Protein AF-A0A058ZQX3-F1 (afdb_monomer_lite)

Radius of gyration: 55.54 Å; chains: 1; bounding box: 108×71×151 Å

Structure (mmCIF, N/CA/C/O backbone):
data_AF-A0A058ZQX3-F1
#
_entry.id   AF-A0A058ZQX3-F1
#
loop_
_atom_site.group_PDB
_atom_site.id
_atom_site.type_symbol
_atom_site.label_atom_id
_atom_site.label_alt_id
_atom_site.label_comp_id
_atom_site.label_asym_id
_atom_site.label_entity_id
_atom_site.label_seq_id
_atom_site.pdbx_PDB_ins_code
_atom_site.Cartn_x
_atom_site.Cartn_y
_atom_site.Cartn_z
_atom_site.occupancy
_atom_site.B_iso_or_equiv
_atom_site.auth_seq_id
_atom_site.auth_comp_id
_atom_site.auth_asym_id
_atom_site.auth_atom_id
_atom_site.pdbx_PDB_model_num
ATOM 1 N N . MET A 1 1 ? -0.163 1.879 -41.431 1.00 47.47 1 MET A N 1
ATOM 2 C CA . MET A 1 1 ? 0.836 1.363 -42.399 1.00 47.47 1 MET A CA 1
ATOM 3 C C . MET A 1 1 ? 2.296 1.509 -41.935 1.00 47.47 1 MET A C 1
ATOM 5 O O . MET A 1 1 ? 3.105 0.674 -42.295 1.00 47.47 1 MET A O 1
ATOM 9 N N . PHE A 1 2 ? 2.649 2.481 -41.079 1.00 49.00 2 PHE A N 1
ATOM 10 C CA . PHE A 1 2 ? 4.040 2.715 -40.633 1.00 49.00 2 PHE A CA 1
ATOM 11 C C . PHE A 1 2 ? 4.608 1.748 -39.566 1.00 49.00 2 PHE A C 1
ATOM 13 O O . PHE A 1 2 ? 5.807 1.752 -39.309 1.00 49.00 2 PHE A O 1
ATOM 20 N N . ARG A 1 3 ? 3.781 0.894 -38.944 1.00 48.16 3 ARG A N 1
ATOM 21 C CA . ARG A 1 3 ? 4.191 0.041 -37.807 1.00 48.16 3 ARG A CA 1
ATOM 22 C C . ARG A 1 3 ? 4.839 -1.294 -38.219 1.00 48.16 3 ARG A C 1
ATOM 24 O O . ARG A 1 3 ? 5.521 -1.895 -37.397 1.00 48.16 3 ARG A O 1
ATOM 31 N N . SER A 1 4 ? 4.687 -1.744 -39.472 1.00 50.16 4 SER A N 1
ATOM 32 C CA . SER A 1 4 ? 5.334 -2.981 -39.956 1.00 50.16 4 SER A CA 1
ATOM 33 C C . SER A 1 4 ? 6.780 -2.772 -40.424 1.00 50.16 4 SER A C 1
ATOM 35 O O . SER A 1 4 ? 7.577 -3.700 -40.328 1.00 50.16 4 SER A O 1
ATOM 37 N N . LEU A 1 5 ? 7.147 -1.554 -40.845 1.00 50.84 5 LEU A N 1
ATOM 38 C CA . LEU A 1 5 ? 8.484 -1.239 -41.370 1.00 50.84 5 LEU A CA 1
ATOM 39 C C . LEU A 1 5 ? 9.583 -1.266 -40.292 1.00 50.84 5 LEU A C 1
ATOM 41 O O . LEU A 1 5 ? 10.727 -1.624 -40.577 1.00 50.84 5 LEU A O 1
ATOM 45 N N . PHE A 1 6 ? 9.242 -0.956 -39.038 1.00 51.84 6 PHE A N 1
ATOM 46 C CA . PHE A 1 6 ? 10.201 -0.980 -37.927 1.00 51.84 6 PHE A CA 1
ATOM 47 C C . PHE A 1 6 ? 10.531 -2.396 -37.435 1.00 51.84 6 PHE A C 1
ATOM 49 O O . PHE A 1 6 ? 11.645 -2.633 -36.973 1.00 51.84 6 PHE A O 1
ATOM 56 N N . ASN A 1 7 ? 9.617 -3.361 -37.579 1.00 53.19 7 ASN A N 1
ATOM 57 C CA . ASN A 1 7 ? 9.882 -4.740 -37.156 1.00 53.19 7 ASN A CA 1
ATOM 58 C C . ASN A 1 7 ? 10.728 -5.510 -38.189 1.00 53.19 7 ASN A C 1
ATOM 60 O O . ASN A 1 7 ? 11.515 -6.386 -37.833 1.00 53.19 7 ASN A O 1
ATOM 64 N N . THR A 1 8 ? 10.634 -5.135 -39.469 1.00 55.72 8 THR A N 1
ATOM 65 C CA . THR A 1 8 ? 11.487 -5.673 -40.540 1.00 55.72 8 THR A CA 1
ATOM 66 C C . THR A 1 8 ? 12.945 -5.218 -40.430 1.00 55.72 8 THR A C 1
ATOM 68 O O . THR A 1 8 ? 13.843 -5.995 -40.743 1.00 55.72 8 THR A O 1
ATOM 71 N N . GLN A 1 9 ? 13.213 -4.013 -39.913 1.00 58.47 9 GLN A N 1
ATOM 72 C CA . GLN A 1 9 ? 14.578 -3.479 -39.762 1.00 58.47 9 GLN A CA 1
ATOM 73 C C . GLN A 1 9 ? 15.437 -4.314 -38.789 1.00 58.47 9 GLN A C 1
ATOM 75 O O . GLN A 1 9 ? 16.596 -4.614 -39.078 1.00 58.47 9 GLN A O 1
ATOM 80 N N . GLY A 1 10 ? 14.862 -4.768 -37.668 1.00 63.78 10 GLY A N 1
ATOM 81 C CA . GLY A 1 10 ? 15.574 -5.606 -36.692 1.00 63.78 10 GLY A CA 1
ATOM 82 C C . GLY A 1 10 ? 15.844 -7.035 -37.181 1.00 63.78 10 GLY A C 1
ATOM 83 O O . GLY A 1 10 ? 16.888 -7.614 -36.873 1.00 63.78 10 GLY A O 1
ATOM 84 N N . GLY A 1 11 ? 14.927 -7.599 -37.976 1.00 72.19 11 GLY A N 1
ATOM 85 C CA . GLY A 1 11 ? 15.082 -8.931 -38.569 1.00 72.19 11 GLY A CA 1
ATOM 86 C C . GLY A 1 11 ? 16.202 -8.984 -39.610 1.00 72.19 11 GLY A C 1
ATOM 87 O O . GLY A 1 11 ? 17.052 -9.872 -39.545 1.00 72.19 11 GLY A O 1
ATOM 88 N N . VAL A 1 12 ? 16.252 -7.991 -40.504 1.00 77.88 12 VAL A N 1
ATOM 89 C CA . VAL A 1 12 ? 17.249 -7.907 -41.588 1.00 77.88 12 VAL A CA 1
ATOM 90 C C . VAL A 1 12 ? 18.673 -7.745 -41.042 1.00 77.88 12 VAL A C 1
ATOM 92 O O . VAL A 1 12 ? 19.598 -8.414 -41.504 1.00 77.88 12 VAL A O 1
ATOM 95 N N . ALA A 1 13 ? 18.862 -6.922 -40.007 1.00 77.38 13 ALA A N 1
ATOM 96 C CA . ALA A 1 13 ? 20.169 -6.758 -39.369 1.00 77.38 13 ALA A CA 1
ATOM 97 C C . ALA A 1 13 ? 20.659 -8.055 -38.694 1.00 77.38 13 ALA A C 1
ATOM 99 O O . ALA A 1 13 ? 21.849 -8.380 -38.737 1.00 77.38 13 ALA A O 1
ATOM 100 N N . ARG A 1 14 ? 19.746 -8.838 -38.101 1.00 77.06 14 ARG A N 1
ATOM 101 C CA . ARG A 1 14 ? 20.076 -10.119 -37.460 1.00 77.06 14 ARG A CA 1
ATOM 102 C C . ARG A 1 14 ? 20.469 -11.185 -38.478 1.00 77.06 14 ARG A C 1
ATOM 104 O O . ARG A 1 14 ? 21.452 -11.889 -38.250 1.00 77.06 14 ARG A O 1
ATOM 111 N N . THR A 1 15 ? 19.735 -11.305 -39.583 1.00 82.88 15 THR A N 1
ATOM 112 C CA . THR A 1 15 ? 20.083 -12.253 -40.650 1.00 82.88 15 THR A CA 1
ATOM 113 C C . THR A 1 15 ? 21.428 -11.893 -41.267 1.00 82.88 15 THR A C 1
ATOM 115 O O . THR A 1 15 ? 22.282 -12.766 -41.391 1.00 82.88 15 THR A O 1
ATOM 118 N N . LEU A 1 16 ? 21.670 -10.606 -41.543 1.00 86.12 16 LEU A N 1
ATOM 119 C CA . LEU A 1 16 ? 22.947 -10.128 -42.077 1.00 86.12 16 LEU A CA 1
ATOM 120 C C . LEU A 1 16 ? 24.123 -10.463 -41.148 1.00 86.12 16 LEU A C 1
ATOM 122 O O . LEU A 1 16 ? 25.149 -10.964 -41.605 1.00 86.12 16 LEU A O 1
ATOM 126 N N . ARG A 1 17 ? 23.965 -10.252 -39.834 1.00 83.38 17 ARG A N 1
ATOM 127 C CA . ARG A 1 17 ? 24.999 -10.585 -38.842 1.00 83.38 17 ARG A CA 1
ATOM 128 C C . ARG A 1 17 ? 25.295 -12.086 -38.788 1.00 83.38 17 ARG A C 1
ATOM 130 O O . ARG A 1 17 ? 26.458 -12.460 -38.676 1.00 83.38 17 ARG A O 1
ATOM 137 N N . LEU A 1 18 ? 24.275 -12.943 -38.879 1.00 83.94 18 LEU A N 1
ATOM 138 C CA . LEU A 1 18 ? 24.467 -14.398 -38.919 1.00 83.94 18 LEU A CA 1
ATOM 139 C C . LEU A 1 18 ? 25.209 -14.835 -40.185 1.00 83.94 18 LEU A C 1
ATOM 141 O O . LEU A 1 18 ? 26.139 -15.632 -40.084 1.00 83.94 18 LEU A O 1
ATOM 145 N N . PHE A 1 19 ? 24.864 -14.270 -41.346 1.00 88.88 19 PHE A N 1
ATOM 146 C CA . PHE A 1 19 ? 25.593 -14.527 -42.590 1.00 88.88 19 PHE A CA 1
ATOM 147 C C . PHE A 1 19 ? 27.051 -14.064 -42.508 1.00 88.88 19 PHE A C 1
ATOM 149 O O . PHE A 1 19 ? 27.940 -14.807 -42.913 1.00 88.88 19 PHE A O 1
ATOM 156 N N . ALA A 1 20 ? 27.319 -12.891 -41.926 1.00 87.44 20 ALA A N 1
ATOM 157 C CA . ALA A 1 20 ? 28.681 -12.390 -41.744 1.00 87.44 20 ALA A CA 1
ATOM 158 C C . ALA A 1 20 ? 29.518 -13.293 -40.819 1.00 87.44 20 ALA A C 1
ATOM 160 O O . ALA A 1 20 ? 30.651 -13.635 -41.151 1.00 87.44 20 ALA A O 1
ATOM 161 N N . ILE A 1 21 ? 28.955 -13.731 -39.687 1.00 87.38 21 ILE A N 1
ATOM 162 C CA . ILE A 1 21 ? 29.628 -14.650 -38.753 1.00 87.38 21 ILE A CA 1
ATOM 163 C C . ILE A 1 21 ? 29.888 -16.007 -39.420 1.00 87.38 21 ILE A C 1
ATOM 165 O O . ILE A 1 21 ? 30.990 -16.538 -39.303 1.00 87.38 21 ILE A O 1
ATOM 169 N N . ALA A 1 22 ? 28.904 -16.551 -40.143 1.00 89.06 22 ALA A N 1
ATOM 170 C CA . ALA A 1 22 ? 29.049 -17.813 -40.865 1.00 89.06 22 ALA A CA 1
ATOM 171 C C . ALA A 1 22 ? 30.127 -17.724 -41.957 1.00 89.06 22 ALA A C 1
ATOM 173 O O . ALA A 1 22 ? 30.943 -18.633 -42.090 1.00 89.06 22 ALA A O 1
ATOM 174 N N . TYR A 1 23 ? 30.173 -16.611 -42.692 1.00 91.25 23 TYR A N 1
ATOM 175 C CA . TYR A 1 23 ? 31.185 -16.362 -43.714 1.00 91.25 23 TYR A CA 1
ATOM 176 C C . TYR A 1 23 ? 32.599 -16.274 -43.120 1.00 91.25 23 TYR A C 1
ATOM 178 O O . TYR A 1 23 ? 33.515 -16.927 -43.614 1.00 91.25 23 TYR A O 1
ATOM 186 N N . ILE A 1 24 ? 32.776 -15.538 -42.017 1.00 89.19 24 ILE A N 1
ATOM 187 C CA . ILE A 1 24 ? 34.066 -15.440 -41.314 1.00 89.19 24 ILE A CA 1
ATOM 188 C C . ILE A 1 24 ? 34.502 -16.809 -40.780 1.00 89.19 24 ILE A C 1
ATOM 190 O O . ILE A 1 24 ? 35.650 -17.203 -40.975 1.00 89.19 24 ILE A O 1
ATOM 194 N N . ALA A 1 25 ? 33.593 -17.562 -40.154 1.00 89.19 25 ALA A N 1
ATOM 195 C CA . ALA A 1 25 ? 33.894 -18.899 -39.648 1.00 89.19 25 ALA A CA 1
ATOM 196 C C . ALA A 1 25 ? 34.321 -19.855 -40.774 1.00 89.19 25 ALA A C 1
ATOM 198 O O . ALA A 1 25 ? 35.268 -20.622 -40.600 1.00 89.19 25 ALA A O 1
ATOM 199 N N . LEU A 1 26 ? 33.672 -19.768 -41.940 1.00 92.69 26 LEU A N 1
ATOM 200 C CA . LEU A 1 26 ? 34.028 -20.546 -43.125 1.00 92.69 26 LEU A CA 1
ATOM 201 C C . LEU A 1 26 ? 35.418 -20.175 -43.663 1.00 92.69 26 LEU A C 1
ATOM 203 O O . LEU A 1 26 ? 36.198 -21.074 -43.970 1.00 92.69 26 LEU A O 1
ATOM 207 N N . LEU A 1 27 ? 35.768 -18.885 -43.718 1.00 92.25 27 LEU A N 1
ATOM 208 C CA . LEU A 1 27 ? 37.112 -18.446 -44.116 1.00 92.25 27 LEU A CA 1
ATOM 209 C C . LEU A 1 27 ? 38.194 -18.929 -43.144 1.00 92.25 27 LEU A C 1
ATOM 211 O O . LEU A 1 27 ? 39.238 -19.414 -43.578 1.00 92.25 27 LEU A O 1
ATOM 215 N N . CYS A 1 28 ? 37.946 -18.847 -41.835 1.00 90.81 28 CYS A N 1
ATOM 216 C CA . CYS A 1 28 ? 38.879 -19.360 -40.832 1.00 90.81 28 CYS A CA 1
ATOM 217 C C . CYS A 1 28 ? 39.045 -20.879 -40.940 1.00 90.81 28 CYS A C 1
ATOM 219 O O . CYS A 1 28 ? 40.171 -21.372 -40.902 1.00 90.81 28 CYS A O 1
ATOM 221 N N . ALA A 1 29 ? 37.949 -21.620 -41.126 1.00 89.88 29 ALA A N 1
ATOM 222 C CA . ALA A 1 29 ? 37.999 -23.063 -41.335 1.00 89.88 29 ALA A CA 1
ATOM 223 C C . ALA A 1 29 ? 38.783 -23.424 -42.605 1.00 89.88 29 ALA A C 1
ATOM 225 O O . ALA A 1 29 ? 39.610 -24.331 -42.566 1.00 89.88 29 ALA A O 1
ATOM 226 N N . ALA A 1 30 ? 38.594 -22.683 -43.702 1.00 90.38 30 ALA A N 1
ATOM 227 C CA . ALA A 1 30 ? 39.349 -22.874 -44.938 1.00 90.38 30 ALA A CA 1
ATOM 228 C C . ALA A 1 30 ? 40.853 -22.588 -44.761 1.00 90.38 30 ALA A C 1
ATOM 230 O O . ALA A 1 30 ? 41.675 -23.334 -45.288 1.00 90.38 30 ALA A O 1
ATOM 231 N N . ALA A 1 31 ? 41.223 -21.560 -43.988 1.00 88.38 31 ALA A N 1
ATOM 232 C CA . ALA A 1 31 ? 42.621 -21.236 -43.685 1.00 88.38 31 ALA A CA 1
ATOM 233 C C . ALA A 1 31 ? 43.303 -22.295 -42.798 1.00 88.38 31 ALA A C 1
ATOM 235 O O . ALA A 1 31 ? 44.469 -22.629 -43.000 1.00 88.38 31 ALA A O 1
ATOM 236 N N . VAL A 1 32 ? 42.582 -22.865 -41.829 1.00 89.06 32 VAL A N 1
ATOM 237 C CA . VAL A 1 32 ? 43.099 -23.980 -41.019 1.00 89.06 32 VAL A CA 1
ATOM 238 C C . VAL A 1 32 ? 43.206 -25.249 -41.862 1.00 89.06 32 VAL A C 1
ATOM 240 O O . VAL A 1 32 ? 44.208 -25.959 -41.791 1.00 89.06 32 VAL A O 1
ATOM 243 N N . LEU A 1 33 ? 42.205 -25.518 -42.702 1.00 89.69 33 LEU A N 1
ATOM 244 C CA . LEU A 1 33 ? 42.196 -26.670 -43.594 1.00 89.69 33 LEU A CA 1
ATOM 245 C C . LEU A 1 33 ? 43.358 -26.607 -44.593 1.00 89.69 33 LEU A C 1
ATOM 247 O O . LEU A 1 33 ? 44.048 -27.606 -44.772 1.00 89.69 33 LEU A O 1
ATOM 251 N N . SER A 1 34 ? 43.637 -25.441 -45.184 1.00 86.31 34 SER A N 1
ATOM 252 C CA . SER A 1 34 ? 44.775 -25.282 -46.096 1.00 86.31 34 SER A CA 1
ATOM 253 C C . SER A 1 34 ? 46.114 -25.545 -45.400 1.00 86.31 34 SER A C 1
ATOM 255 O O . SER A 1 34 ? 46.974 -26.197 -45.986 1.00 86.31 34 SER A O 1
ATOM 257 N N . LEU A 1 35 ? 46.287 -25.135 -44.136 1.00 88.62 35 LEU A N 1
ATOM 258 C CA . LEU A 1 35 ? 47.475 -25.481 -43.345 1.00 88.62 35 LEU A CA 1
ATOM 259 C C . LEU A 1 35 ? 47.601 -26.999 -43.129 1.00 88.62 35 LEU A C 1
ATOM 261 O O . LEU A 1 35 ? 48.684 -27.553 -43.307 1.00 88.62 35 LEU A O 1
ATOM 265 N N . VAL A 1 36 ? 46.509 -27.682 -42.774 1.00 87.38 36 VAL A N 1
ATOM 266 C CA . VAL A 1 36 ? 46.509 -29.137 -42.525 1.00 87.38 36 VAL A CA 1
ATOM 267 C C . VAL A 1 36 ? 46.783 -29.931 -43.808 1.00 87.38 36 VAL A C 1
ATOM 269 O O . VAL A 1 36 ? 47.550 -30.899 -43.792 1.00 87.38 36 VAL A O 1
ATOM 272 N N . LEU A 1 37 ? 46.205 -29.519 -44.938 1.00 87.88 37 LEU A N 1
ATOM 273 C CA . LEU A 1 37 ? 46.428 -30.169 -46.233 1.00 87.88 37 LEU A CA 1
ATOM 274 C C . LEU A 1 37 ? 47.858 -29.954 -46.753 1.00 87.88 37 LEU A C 1
ATOM 276 O O . LEU A 1 37 ? 48.429 -30.871 -47.346 1.00 87.88 37 LEU A O 1
ATOM 280 N N . SER A 1 38 ? 48.461 -28.789 -46.497 1.00 86.19 38 SER A N 1
ATOM 281 C CA . SER A 1 38 ? 49.876 -28.563 -46.816 1.00 86.19 38 SER A CA 1
ATOM 282 C C . SER A 1 38 ? 50.820 -29.326 -45.886 1.00 86.19 38 SER A C 1
ATOM 284 O O . SER A 1 38 ? 51.814 -29.884 -46.348 1.00 86.19 38 SER A O 1
ATOM 286 N N . ALA A 1 39 ? 50.485 -29.442 -44.597 1.00 84.38 39 ALA A N 1
ATOM 287 C CA . ALA A 1 39 ? 51.269 -30.217 -43.635 1.00 84.38 39 ALA A CA 1
ATOM 288 C C . ALA A 1 39 ? 51.274 -31.727 -43.941 1.00 84.38 39 ALA A C 1
ATOM 290 O O . ALA A 1 39 ? 52.279 -32.397 -43.723 1.00 84.38 39 ALA A O 1
ATOM 291 N N . THR A 1 40 ? 50.170 -32.258 -44.475 1.00 85.81 40 THR A N 1
ATOM 292 C CA . THR A 1 40 ? 50.050 -33.668 -44.900 1.00 85.81 40 THR A CA 1
ATOM 293 C C . THR A 1 40 ? 50.641 -33.941 -46.286 1.00 85.81 40 THR A C 1
ATOM 295 O O . THR A 1 40 ? 50.640 -35.084 -46.735 1.00 85.81 40 THR A O 1
ATOM 298 N N . GLY A 1 41 ? 51.165 -32.914 -46.965 1.00 80.94 41 GLY A N 1
ATOM 299 C CA . GLY A 1 41 ? 51.792 -33.041 -48.281 1.00 80.94 41 GLY A CA 1
ATOM 300 C C . GLY A 1 41 ? 50.809 -33.269 -49.431 1.00 80.94 41 GLY A C 1
ATOM 301 O O . GLY A 1 41 ? 51.242 -33.533 -50.549 1.00 80.94 41 GLY A O 1
ATOM 302 N N . ILE A 1 42 ? 49.501 -33.154 -49.180 1.00 85.81 42 ILE A N 1
ATOM 303 C CA . ILE A 1 42 ? 48.452 -33.319 -50.197 1.00 85.81 42 ILE A CA 1
ATOM 304 C C . ILE A 1 42 ? 48.341 -32.052 -51.066 1.00 85.81 42 ILE A C 1
ATOM 306 O O . ILE A 1 42 ? 48.068 -32.148 -52.261 1.00 85.81 42 ILE A O 1
ATOM 310 N N . TRP A 1 43 ? 48.580 -30.867 -50.487 1.00 83.69 43 TRP A N 1
ATOM 311 C CA . TRP A 1 43 ? 48.524 -29.568 -51.177 1.00 83.69 43 TRP A CA 1
ATOM 312 C C . TRP A 1 43 ? 49.890 -28.858 -51.112 1.00 83.69 43 TRP A C 1
ATOM 314 O O . TRP A 1 43 ? 50.478 -28.807 -50.031 1.00 83.69 43 TRP A O 1
ATOM 324 N N . PRO A 1 44 ? 50.426 -28.271 -52.203 1.00 83.25 44 PRO A N 1
ATOM 325 C CA . PRO A 1 44 ? 51.609 -27.413 -52.116 1.00 83.25 44 PRO A CA 1
ATOM 326 C C . PRO A 1 44 ? 51.449 -26.267 -51.106 1.00 83.25 44 PRO A C 1
ATOM 328 O O . PRO A 1 44 ? 50.362 -25.717 -50.926 1.00 83.25 44 PRO A O 1
ATOM 331 N N . TRP A 1 45 ? 52.558 -25.911 -50.457 1.00 83.50 45 TRP A N 1
ATOM 332 C CA . TRP A 1 45 ? 52.653 -24.756 -49.564 1.00 83.50 45 TRP A CA 1
ATOM 333 C C . TRP A 1 45 ? 52.481 -23.450 -50.338 1.00 83.50 45 TRP A C 1
ATOM 335 O O . TRP A 1 45 ? 52.857 -23.359 -51.509 1.00 83.50 45 TRP A O 1
ATOM 345 N N . LEU A 1 46 ? 51.964 -22.418 -49.670 1.00 81.81 46 LEU A N 1
ATOM 346 C CA . LEU A 1 46 ? 51.874 -21.088 -50.261 1.00 81.81 46 LEU A CA 1
ATOM 347 C C . LEU A 1 46 ? 53.288 -20.561 -50.557 1.00 81.81 46 LEU A C 1
ATOM 349 O O . LEU A 1 46 ? 54.105 -20.412 -49.647 1.00 81.81 46 LEU A O 1
ATOM 353 N N . THR A 1 47 ? 53.582 -20.269 -51.823 1.00 82.00 47 THR A N 1
ATOM 354 C CA . THR A 1 47 ? 54.851 -19.668 -52.249 1.00 82.00 47 THR A CA 1
ATOM 355 C C . THR A 1 47 ? 54.670 -18.164 -52.384 1.00 82.00 47 THR A C 1
ATOM 357 O O . THR A 1 47 ? 53.984 -17.689 -53.286 1.00 82.00 47 THR A O 1
ATOM 360 N N . LEU A 1 48 ? 55.269 -17.413 -51.467 1.00 82.44 48 LEU A N 1
ATOM 361 C CA . LEU A 1 48 ? 55.272 -15.957 -51.499 1.00 82.44 48 LEU A CA 1
ATOM 362 C C . LEU A 1 48 ? 56.690 -15.481 -51.210 1.00 82.44 48 LEU A C 1
ATOM 364 O O . LEU A 1 48 ? 57.268 -15.840 -50.182 1.00 82.44 48 LEU A O 1
ATOM 368 N N . GLU A 1 49 ? 57.243 -14.707 -52.134 1.00 84.38 49 GLU A N 1
ATOM 369 C CA . GLU A 1 49 ? 58.587 -14.149 -52.035 1.00 84.38 49 GLU A CA 1
ATOM 370 C C . GLU A 1 49 ? 58.475 -12.680 -51.643 1.00 84.38 49 GLU A C 1
ATOM 372 O O . GLU A 1 49 ? 57.823 -11.889 -52.326 1.00 84.38 49 GLU A O 1
ATOM 377 N N . ILE A 1 50 ? 59.085 -12.316 -50.516 1.00 81.44 50 ILE A N 1
ATOM 378 C CA . ILE A 1 50 ? 59.170 -10.921 -50.085 1.00 81.44 50 ILE A CA 1
ATOM 379 C C . ILE A 1 50 ? 60.586 -10.454 -50.390 1.00 81.44 50 ILE A C 1
ATOM 381 O O . ILE A 1 50 ? 61.557 -11.013 -49.874 1.00 81.44 50 ILE A O 1
ATOM 385 N N . ALA A 1 51 ? 60.696 -9.436 -51.241 1.00 83.12 51 ALA A N 1
ATOM 386 C CA . ALA A 1 51 ? 61.952 -8.759 -51.519 1.00 83.12 51 ALA A CA 1
ATOM 387 C C . ALA A 1 51 ? 62.086 -7.544 -50.593 1.00 83.12 51 ALA A C 1
ATOM 389 O O . ALA A 1 51 ? 61.227 -6.662 -50.579 1.00 83.12 51 ALA A O 1
ATOM 390 N N . GLY A 1 52 ? 63.167 -7.493 -49.819 1.00 78.81 52 GLY A N 1
ATOM 391 C CA . GLY A 1 52 ? 63.470 -6.377 -48.927 1.00 78.81 52 GLY A CA 1
ATOM 392 C C . GLY A 1 52 ? 64.961 -6.325 -48.623 1.00 78.81 52 GLY A C 1
ATOM 393 O O . GLY A 1 52 ? 65.597 -7.362 -48.462 1.00 78.81 52 GLY A O 1
ATOM 394 N N . TRP A 1 53 ? 65.537 -5.120 -48.574 1.00 73.31 53 TRP A N 1
ATOM 395 C CA . TRP A 1 53 ? 66.967 -4.912 -48.287 1.00 73.31 53 TRP A CA 1
ATOM 396 C C . TRP A 1 53 ? 67.927 -5.702 -49.198 1.00 73.31 53 TRP A C 1
ATOM 398 O O . TRP A 1 53 ? 68.988 -6.133 -48.759 1.00 73.31 53 TRP A O 1
ATOM 408 N N . GLY A 1 54 ? 67.558 -5.905 -50.467 1.00 78.44 54 GLY A N 1
ATOM 409 C CA . GLY A 1 54 ? 68.399 -6.598 -51.453 1.00 78.44 54 GLY A CA 1
ATOM 410 C C . GLY A 1 54 ? 68.416 -8.129 -51.353 1.00 78.44 54 GLY A C 1
ATOM 411 O O . GLY A 1 54 ? 69.113 -8.759 -52.142 1.00 78.44 54 GLY A O 1
ATOM 412 N N . TYR A 1 55 ? 67.635 -8.731 -50.449 1.00 79.25 55 TYR A N 1
ATOM 413 C CA . TYR A 1 55 ? 67.489 -10.184 -50.314 1.00 79.25 55 TYR A CA 1
ATOM 414 C C . TYR A 1 55 ? 66.033 -10.613 -50.544 1.00 79.25 55 TYR A C 1
ATOM 416 O O . TYR A 1 55 ? 65.092 -9.903 -50.179 1.00 79.25 55 TYR A O 1
ATOM 424 N N . THR A 1 56 ? 65.847 -11.788 -51.146 1.00 79.88 56 THR A N 1
ATOM 425 C CA . THR A 1 56 ? 64.540 -12.439 -51.309 1.00 79.88 56 THR A CA 1
ATOM 426 C C . THR A 1 56 ? 64.402 -13.553 -50.283 1.00 79.88 56 THR A C 1
ATOM 428 O O . THR A 1 56 ? 65.199 -14.493 -50.280 1.00 79.88 56 THR A O 1
ATOM 431 N N . PHE A 1 57 ? 63.386 -13.468 -49.424 1.00 78.50 57 PHE A N 1
ATOM 432 C CA . PHE A 1 57 ? 63.079 -14.519 -48.455 1.00 78.50 57 PHE A CA 1
ATOM 433 C C . PHE A 1 57 ? 61.766 -15.221 -48.832 1.00 78.50 57 PHE A C 1
ATOM 435 O O . PHE A 1 57 ? 60.764 -14.538 -49.085 1.00 78.50 57 PHE A O 1
ATOM 442 N N . PRO A 1 58 ? 61.727 -16.569 -48.850 1.00 81.50 58 PRO A N 1
ATOM 443 C CA . PRO A 1 58 ? 60.488 -17.309 -49.051 1.00 81.50 58 PRO A CA 1
ATOM 444 C C . PRO A 1 58 ? 59.642 -17.198 -47.778 1.00 81.50 58 PRO A C 1
ATOM 446 O O . PRO A 1 58 ? 59.876 -17.904 -46.806 1.00 81.50 58 PRO A O 1
ATOM 449 N N . ALA A 1 59 ? 58.665 -16.297 -47.757 1.00 83.88 59 ALA A N 1
ATOM 450 C CA . ALA A 1 59 ? 57.856 -16.002 -46.571 1.00 83.88 59 ALA A CA 1
ATOM 451 C C . ALA A 1 59 ? 56.490 -16.708 -46.568 1.00 83.88 59 ALA A C 1
ATOM 453 O O . ALA A 1 59 ? 55.746 -16.623 -45.591 1.00 83.88 59 ALA A O 1
ATOM 454 N N . GLY A 1 60 ? 56.132 -17.403 -47.649 1.00 85.31 60 GLY A N 1
ATOM 455 C CA . GLY A 1 60 ? 54.781 -17.940 -47.816 1.00 85.31 60 GLY A CA 1
ATOM 456 C C . GLY A 1 60 ? 54.350 -18.961 -46.754 1.00 85.31 60 GLY A C 1
ATOM 457 O O . GLY A 1 60 ? 53.209 -18.910 -46.299 1.00 85.31 60 GLY A O 1
ATOM 458 N N . HIS A 1 61 ? 55.270 -19.789 -46.248 1.00 85.12 61 HIS A N 1
ATOM 459 C CA . HIS A 1 61 ? 54.984 -20.715 -45.144 1.00 85.12 61 HIS A CA 1
ATOM 460 C C . HIS A 1 61 ? 54.691 -19.978 -43.827 1.00 85.12 61 HIS A C 1
ATOM 462 O O . HIS A 1 61 ? 53.757 -20.340 -43.112 1.00 85.12 61 HIS A O 1
ATOM 468 N N . VAL A 1 62 ? 55.425 -18.898 -43.532 1.00 87.75 62 VAL A N 1
ATOM 469 C CA . VAL A 1 62 ? 55.191 -18.061 -42.343 1.00 87.75 62 VAL A CA 1
ATOM 470 C C . VAL A 1 62 ? 53.817 -17.398 -42.422 1.00 87.75 62 VAL A C 1
ATOM 472 O O . VAL A 1 62 ? 53.074 -17.406 -41.444 1.00 87.75 62 VAL A O 1
ATOM 475 N N . VAL A 1 63 ? 53.444 -16.880 -43.596 1.00 88.06 63 VAL A N 1
ATOM 476 C CA . VAL A 1 63 ? 52.131 -16.254 -43.826 1.00 88.06 63 VAL A CA 1
ATOM 477 C C . VAL A 1 63 ? 50.993 -17.272 -43.687 1.00 88.06 63 VAL A C 1
ATOM 479 O O . VAL A 1 63 ? 49.967 -16.979 -43.067 1.00 88.06 63 VAL A O 1
ATOM 482 N N . GLN A 1 64 ? 51.170 -18.487 -44.209 1.00 89.31 64 GLN A N 1
ATOM 483 C CA . GLN A 1 64 ? 50.178 -19.558 -44.102 1.00 89.31 64 GLN A CA 1
ATOM 484 C C . GLN A 1 64 ? 49.974 -20.005 -42.644 1.00 89.31 64 GLN A C 1
ATOM 486 O O . GLN A 1 64 ? 48.838 -20.121 -42.187 1.00 89.31 64 GLN A O 1
ATOM 491 N N . ILE A 1 65 ? 51.054 -20.170 -41.874 1.00 89.12 65 ILE A N 1
ATOM 492 C CA . ILE A 1 65 ? 50.975 -20.513 -40.444 1.00 89.12 65 ILE A CA 1
ATOM 493 C C . ILE A 1 65 ? 50.350 -19.366 -39.638 1.00 89.12 65 ILE A C 1
ATOM 495 O O . ILE A 1 65 ? 49.470 -19.602 -38.809 1.00 89.12 65 ILE A O 1
ATOM 499 N N . ALA A 1 66 ? 50.757 -18.121 -39.897 1.00 90.69 66 ALA A N 1
ATOM 500 C CA . ALA A 1 66 ? 50.231 -16.950 -39.200 1.00 90.69 66 ALA A CA 1
ATOM 501 C C . ALA A 1 66 ? 48.728 -16.750 -39.457 1.00 90.69 66 ALA A C 1
ATOM 503 O O . ALA A 1 66 ? 47.971 -16.498 -38.519 1.00 90.69 66 ALA A O 1
ATOM 504 N N . SER A 1 67 ? 48.278 -16.906 -40.707 1.00 88.00 67 SER A N 1
ATOM 505 C CA . SER A 1 67 ? 46.858 -16.781 -41.068 1.00 88.00 67 SER A CA 1
ATOM 506 C C . SER A 1 67 ? 45.994 -17.886 -40.453 1.00 88.00 67 SER A C 1
ATOM 508 O O . SER A 1 67 ? 44.916 -17.595 -39.933 1.00 88.00 67 SER A O 1
ATOM 510 N N . ALA A 1 68 ? 46.478 -19.130 -40.423 1.00 91.19 68 ALA A N 1
ATOM 511 C CA . ALA A 1 68 ? 45.793 -20.230 -39.749 1.00 91.19 68 ALA A CA 1
ATOM 512 C C . ALA A 1 68 ? 45.729 -20.025 -38.226 1.00 91.19 68 ALA A C 1
ATOM 514 O O . ALA A 1 68 ? 44.666 -20.197 -37.629 1.00 91.19 68 ALA A O 1
ATOM 515 N N . GLY A 1 69 ? 46.829 -19.591 -37.598 1.00 92.88 69 GLY A N 1
ATOM 516 C CA . GLY A 1 69 ? 46.863 -19.260 -36.170 1.00 92.88 69 GLY A CA 1
ATOM 517 C C . GLY A 1 69 ? 45.885 -18.139 -35.803 1.00 92.88 69 GLY A C 1
ATOM 518 O O . GLY A 1 69 ? 45.129 -18.266 -34.837 1.00 92.88 69 GLY A O 1
ATOM 519 N N . LEU A 1 70 ? 45.828 -17.082 -36.620 1.00 92.38 70 LEU A N 1
ATOM 520 C CA . LEU A 1 70 ? 44.847 -16.003 -36.477 1.00 92.38 70 LEU A CA 1
ATOM 521 C C . LEU A 1 70 ? 43.411 -16.522 -36.642 1.00 92.38 70 LEU A C 1
ATOM 523 O O . LEU A 1 70 ? 42.532 -16.146 -35.868 1.00 92.38 70 LEU A O 1
ATOM 527 N N . GLY A 1 71 ? 43.177 -17.423 -37.600 1.00 90.88 71 GLY A N 1
ATOM 528 C CA . GLY A 1 71 ? 41.882 -18.072 -37.8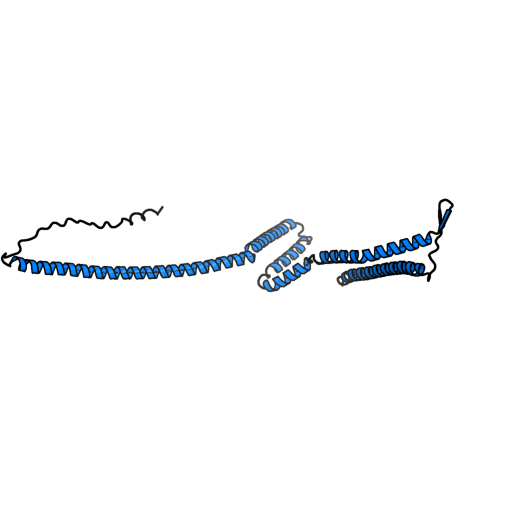01 1.00 90.88 71 GLY A CA 1
ATOM 529 C C . GLY A 1 71 ? 41.416 -18.866 -36.578 1.00 90.88 71 GLY A C 1
ATOM 530 O O . GLY A 1 71 ? 40.270 -18.718 -36.154 1.00 90.88 71 GLY A O 1
ATOM 531 N N . VAL A 1 72 ? 42.304 -19.651 -35.959 1.00 91.69 72 VAL A N 1
ATOM 532 C CA . VAL A 1 72 ? 42.000 -20.392 -34.720 1.00 91.69 72 VAL A CA 1
ATOM 533 C C . VAL A 1 72 ? 41.680 -19.437 -33.569 1.00 91.69 72 VAL A C 1
ATOM 535 O O . VAL A 1 72 ? 40.676 -19.626 -32.881 1.00 91.69 72 VAL A O 1
ATOM 538 N N . ALA A 1 73 ? 42.479 -18.384 -33.381 1.00 91.38 73 ALA A N 1
ATOM 539 C CA . ALA A 1 73 ? 42.226 -17.384 -32.344 1.00 91.38 73 ALA A CA 1
ATOM 540 C C . ALA A 1 73 ? 40.857 -16.701 -32.527 1.00 91.38 73 ALA A C 1
ATOM 542 O O . ALA A 1 73 ? 40.109 -16.532 -31.561 1.00 91.38 73 ALA A O 1
ATOM 543 N N . LEU A 1 74 ? 40.488 -16.369 -33.770 1.00 89.75 74 LEU A N 1
ATOM 544 C CA . LEU A 1 74 ? 39.201 -15.750 -34.082 1.00 89.75 74 LEU A CA 1
ATOM 545 C C . LEU A 1 74 ? 38.023 -16.708 -33.834 1.00 89.75 74 LEU A C 1
ATOM 547 O O . LEU A 1 74 ? 36.999 -16.292 -33.287 1.00 89.75 74 LEU A O 1
ATOM 551 N N . LEU A 1 75 ? 38.179 -17.994 -34.167 1.00 88.12 75 LEU A N 1
ATOM 552 C CA . LEU A 1 75 ? 37.176 -19.029 -33.892 1.00 88.12 75 LEU A CA 1
ATOM 553 C C . LEU A 1 75 ? 36.962 -19.254 -32.390 1.00 88.12 75 LEU A C 1
ATOM 555 O O . LEU A 1 75 ? 35.827 -19.475 -31.974 1.00 88.12 75 LEU A O 1
ATOM 559 N N . LEU A 1 76 ? 38.011 -19.152 -31.569 1.00 88.81 76 LEU A N 1
ATOM 560 C CA . LEU A 1 76 ? 37.890 -19.229 -30.107 1.00 88.81 76 LEU A CA 1
ATOM 561 C C . LEU A 1 76 ? 37.231 -17.977 -29.503 1.00 88.81 76 LEU A C 1
ATOM 563 O O . LEU A 1 76 ? 36.535 -18.072 -28.491 1.00 88.81 76 LEU A O 1
ATOM 567 N N . TYR A 1 77 ? 37.404 -16.810 -30.128 1.00 88.88 77 TYR A N 1
ATOM 568 C CA . TYR A 1 77 ? 36.806 -15.551 -29.673 1.00 88.88 77 TYR A CA 1
ATOM 569 C C . TYR A 1 77 ? 35.309 -15.423 -30.021 1.00 88.88 77 TYR A C 1
ATOM 571 O O . TYR A 1 77 ? 34.528 -14.883 -29.230 1.00 88.88 77 TYR A O 1
ATOM 579 N N . LEU A 1 78 ? 34.879 -15.952 -31.174 1.00 86.44 78 LEU A N 1
ATOM 580 C CA . LEU A 1 78 ? 33.504 -15.843 -31.690 1.00 86.44 78 LEU A CA 1
ATOM 581 C C . LEU A 1 78 ? 32.405 -16.258 -30.682 1.00 86.44 78 LEU A C 1
ATOM 583 O O . LEU A 1 78 ? 31.466 -15.481 -30.483 1.00 86.44 78 LEU A O 1
ATOM 587 N N . PRO A 1 79 ? 32.490 -17.424 -30.008 1.00 82.88 79 PRO A N 1
ATOM 588 C CA . PRO A 1 79 ? 31.485 -17.858 -29.036 1.00 82.88 79 PRO A CA 1
ATOM 589 C C . PRO A 1 79 ? 31.342 -16.890 -27.857 1.00 82.88 79 PRO A C 1
ATOM 591 O O . PRO A 1 79 ? 30.231 -16.641 -27.385 1.00 82.88 79 PRO A O 1
ATOM 594 N N . SER A 1 80 ? 32.458 -16.305 -27.410 1.00 84.06 80 SER A N 1
ATOM 595 C CA . SER A 1 80 ? 32.483 -15.325 -26.322 1.00 84.06 80 SER A CA 1
ATOM 596 C C . SER A 1 80 ? 31.776 -14.031 -26.727 1.00 84.06 80 SER A C 1
ATOM 598 O O . SER A 1 80 ? 30.876 -13.566 -26.026 1.00 84.06 80 SER A O 1
ATOM 600 N N . ALA A 1 81 ? 32.091 -13.500 -27.911 1.00 81.00 81 ALA A N 1
ATOM 601 C CA . ALA A 1 81 ? 31.457 -12.293 -28.438 1.00 81.00 81 ALA A CA 1
ATOM 602 C C . ALA A 1 81 ? 29.941 -12.469 -28.661 1.00 81.00 81 ALA A C 1
ATOM 604 O O . ALA A 1 81 ? 29.152 -11.556 -28.398 1.00 81.00 81 ALA A O 1
ATOM 605 N N . ILE A 1 82 ? 29.508 -13.657 -29.102 1.00 81.88 82 ILE A N 1
ATOM 606 C CA . ILE A 1 82 ? 28.083 -13.993 -29.235 1.00 81.88 82 ILE A CA 1
ATOM 607 C C . ILE A 1 82 ? 27.412 -14.021 -27.858 1.00 81.88 82 ILE A C 1
ATOM 609 O O . ILE A 1 82 ? 26.341 -13.433 -27.694 1.00 81.88 82 ILE A O 1
ATOM 613 N N . ARG A 1 83 ? 28.044 -14.653 -26.863 1.00 83.56 83 ARG A N 1
ATOM 614 C CA . ARG A 1 83 ? 27.519 -14.738 -25.495 1.00 83.56 83 ARG A CA 1
ATOM 615 C C . ARG A 1 83 ? 27.372 -13.357 -24.852 1.00 83.56 83 ARG A C 1
ATOM 617 O O . ARG A 1 83 ? 26.316 -13.067 -24.299 1.00 83.56 83 ARG A O 1
ATOM 624 N N . VAL A 1 84 ? 28.377 -12.489 -24.968 1.00 83.56 84 VAL A N 1
ATOM 625 C CA . VAL A 1 84 ? 28.324 -11.115 -24.430 1.00 83.56 84 VAL A CA 1
ATOM 626 C C . VAL A 1 84 ? 27.227 -10.298 -25.115 1.00 83.56 84 VAL A C 1
ATOM 628 O O . VAL A 1 84 ? 26.412 -9.683 -24.434 1.00 83.56 84 VAL A O 1
ATOM 631 N N . SER A 1 85 ? 27.113 -10.368 -26.444 1.00 75.12 85 SER A N 1
ATOM 632 C CA . SER A 1 85 ? 26.054 -9.657 -27.175 1.00 75.12 85 SER A CA 1
ATOM 633 C C . SER A 1 85 ? 24.650 -10.167 -26.819 1.00 75.12 85 SER A C 1
ATOM 635 O O . SER A 1 85 ? 23.702 -9.383 -26.767 1.00 75.12 85 SER A O 1
ATOM 637 N N . GLN A 1 86 ? 24.500 -11.466 -26.540 1.00 76.56 86 GLN A N 1
ATOM 638 C CA . GLN A 1 86 ? 23.249 -12.018 -26.018 1.00 76.56 86 GLN A CA 1
ATOM 639 C C . GLN A 1 86 ? 22.943 -11.503 -24.611 1.00 76.56 86 GLN A C 1
ATOM 641 O O . GLN A 1 86 ? 21.785 -11.190 -24.347 1.00 76.56 86 GLN A O 1
ATOM 646 N N . LEU A 1 87 ? 23.947 -11.361 -23.739 1.00 76.62 87 LEU A N 1
ATOM 647 C CA . LEU A 1 87 ? 23.775 -10.768 -22.411 1.00 76.62 87 LEU A CA 1
ATOM 648 C C . LEU A 1 87 ? 23.374 -9.292 -22.498 1.00 76.62 87 LEU A C 1
ATOM 650 O O . LEU A 1 87 ? 22.430 -8.890 -21.830 1.00 76.62 87 LEU A O 1
ATOM 654 N N . GLU A 1 88 ? 24.011 -8.500 -23.358 1.00 76.94 88 GLU A N 1
ATOM 655 C CA . GLU A 1 88 ? 23.650 -7.091 -23.570 1.00 76.94 88 GLU A CA 1
ATOM 656 C C . GLU A 1 88 ? 22.225 -6.937 -24.111 1.00 76.94 88 GLU A C 1
ATOM 658 O O . GLU A 1 88 ? 21.467 -6.074 -23.661 1.00 76.94 88 GLU A O 1
ATOM 663 N N . HIS A 1 89 ? 21.827 -7.795 -25.055 1.00 66.00 89 HIS A N 1
ATOM 664 C CA . HIS A 1 89 ? 20.457 -7.815 -25.556 1.00 66.00 89 HIS A CA 1
ATOM 665 C C . HIS A 1 89 ? 19.465 -8.332 -24.518 1.00 66.00 89 HIS A C 1
ATOM 667 O O . HIS A 1 89 ? 18.365 -7.795 -24.449 1.00 66.00 89 HIS A O 1
ATOM 673 N N . ALA A 1 90 ? 19.825 -9.321 -23.701 1.00 62.53 90 ALA A N 1
ATOM 674 C CA . ALA A 1 90 ? 18.988 -9.792 -22.604 1.00 62.53 90 ALA A CA 1
ATOM 675 C C . ALA A 1 90 ? 18.802 -8.693 -21.551 1.00 62.53 90 ALA A C 1
ATOM 677 O O . ALA A 1 90 ? 17.676 -8.457 -21.136 1.00 62.53 90 ALA A O 1
ATOM 678 N N . HIS A 1 91 ? 19.854 -7.944 -21.210 1.00 56.03 91 HIS A N 1
ATOM 679 C CA . HIS A 1 91 ? 19.796 -6.835 -20.255 1.00 56.03 91 HIS A CA 1
ATOM 680 C C . HIS A 1 91 ? 18.999 -5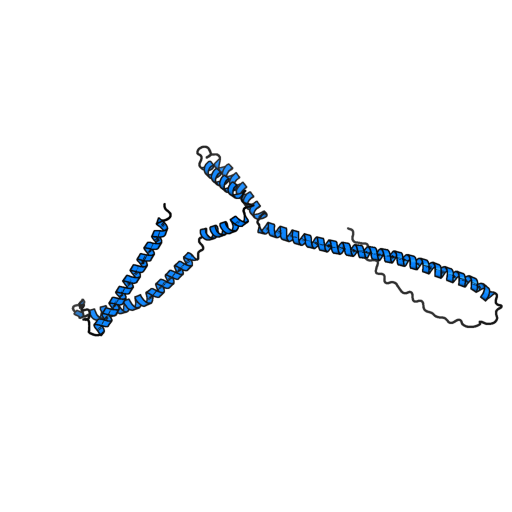.638 -20.807 1.00 56.03 91 HIS A C 1
ATOM 682 O O . HIS A 1 91 ? 18.168 -5.068 -20.107 1.00 56.03 91 HIS A O 1
ATOM 688 N N . ARG A 1 92 ? 19.153 -5.313 -22.101 1.00 59.16 92 ARG A N 1
ATOM 689 C CA . ARG A 1 92 ? 18.344 -4.288 -22.795 1.00 59.16 92 ARG A CA 1
ATOM 690 C C . ARG A 1 92 ? 16.893 -4.726 -23.027 1.00 59.16 92 ARG A C 1
ATOM 692 O O . ARG A 1 92 ? 16.010 -3.890 -23.134 1.00 59.16 92 ARG A O 1
ATOM 699 N N . LYS A 1 93 ? 16.627 -6.027 -23.134 1.00 55.56 93 LYS A N 1
ATOM 700 C CA . LYS A 1 93 ? 15.268 -6.578 -23.248 1.00 55.56 93 LYS A CA 1
ATOM 701 C C . LYS A 1 93 ? 14.609 -6.759 -21.874 1.00 55.56 93 LYS A C 1
ATOM 703 O O . LYS A 1 93 ? 13.388 -6.803 -21.803 1.00 55.56 93 LYS A O 1
ATOM 708 N N . PHE A 1 94 ? 15.409 -6.828 -20.806 1.00 50.75 94 PHE A N 1
ATOM 709 C CA . PHE A 1 94 ? 14.967 -6.868 -19.411 1.00 50.75 94 PHE A CA 1
ATOM 710 C C . PHE A 1 94 ? 14.713 -5.479 -18.814 1.00 50.75 94 PHE A C 1
ATOM 712 O O . PHE A 1 94 ? 14.063 -5.384 -17.776 1.00 50.75 94 PHE A O 1
ATOM 719 N N . SER A 1 95 ? 15.098 -4.385 -19.490 1.00 49.91 95 SER A N 1
ATOM 720 C CA . SER A 1 95 ? 14.357 -3.139 -19.299 1.00 49.91 95 SER A CA 1
ATOM 721 C C . SER A 1 95 ? 12.952 -3.391 -19.835 1.00 49.91 95 SER A C 1
ATOM 723 O O . SER A 1 95 ? 12.699 -3.253 -21.034 1.00 49.91 95 SER A O 1
ATOM 725 N N . MET A 1 96 ? 12.072 -3.854 -18.947 1.00 48.47 96 MET A N 1
ATOM 726 C CA . MET A 1 96 ? 10.632 -3.678 -19.028 1.00 48.47 96 MET A CA 1
ATOM 727 C C . MET A 1 96 ? 10.375 -2.414 -19.835 1.00 48.47 96 MET A C 1
ATOM 729 O O . MET A 1 96 ? 10.725 -1.316 -19.395 1.00 48.47 96 MET A O 1
ATOM 733 N N . ARG A 1 97 ? 9.854 -2.556 -21.055 1.00 54.06 97 ARG A N 1
ATOM 734 C CA . ARG A 1 97 ? 9.388 -1.374 -21.766 1.00 54.06 97 ARG A CA 1
ATOM 735 C C . ARG A 1 97 ? 8.351 -0.757 -20.851 1.00 54.06 97 ARG A C 1
ATOM 737 O O . ARG A 1 97 ? 7.420 -1.449 -20.444 1.00 54.06 97 ARG A O 1
ATOM 744 N N . MET A 1 98 ? 8.528 0.514 -20.512 1.00 59.03 98 MET A N 1
ATOM 745 C CA . MET A 1 98 ? 7.557 1.237 -19.700 1.00 59.03 98 MET A CA 1
ATOM 746 C C . MET A 1 98 ? 6.155 1.100 -20.308 1.00 59.03 98 MET A C 1
ATOM 748 O O . MET A 1 98 ? 5.191 1.035 -19.567 1.00 59.03 98 MET A O 1
ATOM 752 N N . GLU A 1 99 ? 6.045 0.929 -21.632 1.00 64.31 99 GLU A N 1
ATOM 753 C CA . GLU A 1 99 ? 4.790 0.576 -22.303 1.00 64.31 99 GLU A CA 1
ATOM 754 C C . GLU A 1 99 ? 4.200 -0.783 -21.898 1.00 64.31 99 GLU A C 1
ATOM 756 O O . GLU A 1 99 ? 2.996 -0.851 -21.705 1.00 64.31 99 GLU A O 1
ATOM 761 N N . ASP A 1 100 ? 4.987 -1.856 -21.761 1.00 69.81 100 ASP A N 1
ATOM 762 C CA . ASP A 1 100 ? 4.463 -3.181 -21.381 1.00 69.81 100 ASP A CA 1
ATOM 763 C C . ASP A 1 100 ? 4.089 -3.218 -19.894 1.00 69.81 100 ASP A C 1
ATOM 765 O O . ASP A 1 100 ? 3.094 -3.838 -19.521 1.00 69.81 100 ASP A O 1
ATOM 769 N N . VAL A 1 101 ? 4.833 -2.493 -19.052 1.00 67.25 101 VAL A N 1
ATOM 770 C CA . VAL A 1 101 ? 4.480 -2.281 -17.638 1.00 67.25 101 VAL A CA 1
ATOM 771 C C . VAL A 1 101 ? 3.243 -1.416 -17.521 1.00 67.25 101 VAL A C 1
ATOM 773 O O . VAL A 1 101 ? 2.331 -1.781 -16.796 1.00 67.25 101 VAL A O 1
ATOM 776 N N . ALA A 1 102 ? 3.172 -0.305 -18.255 1.00 69.19 102 ALA A N 1
ATOM 777 C CA . ALA A 1 102 ? 2.010 0.571 -18.280 1.00 69.19 102 ALA A CA 1
ATOM 778 C C . ALA A 1 102 ? 0.788 -0.156 -18.837 1.00 69.19 102 ALA A C 1
ATOM 780 O O . ALA A 1 102 ? -0.299 0.030 -18.313 1.00 69.19 102 ALA A O 1
ATOM 781 N N . HIS A 1 103 ? 0.949 -1.023 -19.835 1.00 72.50 103 HIS A N 1
ATOM 782 C CA . HIS A 1 103 ? -0.132 -1.824 -20.399 1.00 72.50 103 HIS A CA 1
ATOM 783 C C . HIS A 1 103 ? -0.587 -2.926 -19.434 1.00 72.50 103 HIS A C 1
ATOM 785 O O . HIS A 1 103 ? -1.785 -3.106 -19.240 1.00 72.50 103 HIS A O 1
ATOM 791 N N . ALA A 1 104 ? 0.334 -3.625 -18.763 1.00 75.88 104 ALA A N 1
ATOM 792 C CA . ALA A 1 104 ? -0.009 -4.600 -17.725 1.00 75.88 104 ALA A CA 1
ATOM 793 C C . ALA A 1 104 ? -0.632 -3.930 -16.484 1.00 75.88 104 ALA A C 1
ATOM 795 O O . ALA A 1 104 ? -1.591 -4.449 -15.913 1.00 75.88 104 ALA A O 1
ATOM 796 N N . TYR A 1 105 ? -0.142 -2.749 -16.104 1.00 69.50 105 TYR A N 1
ATOM 797 C CA . TYR A 1 105 ? -0.697 -1.901 -15.049 1.00 69.50 105 TYR A CA 1
ATOM 798 C C . TYR A 1 105 ? -2.094 -1.403 -15.434 1.00 69.50 105 TYR A C 1
ATOM 800 O O . TYR A 1 105 ? -3.030 -1.543 -14.659 1.00 69.50 105 TYR A O 1
ATOM 808 N N . GLN A 1 106 ? -2.280 -0.924 -16.665 1.00 71.31 106 GLN A N 1
ATOM 809 C CA . GLN A 1 106 ? -3.583 -0.522 -17.195 1.00 71.31 106 GLN A CA 1
ATOM 810 C C . GLN A 1 106 ? -4.553 -1.696 -17.265 1.00 71.31 106 GLN A C 1
ATOM 812 O O . GLN A 1 106 ? -5.699 -1.527 -16.887 1.00 71.31 106 GLN A O 1
ATOM 817 N N . ILE A 1 107 ? -4.138 -2.884 -17.706 1.00 75.38 107 ILE A N 1
ATOM 818 C CA . ILE A 1 107 ? -5.027 -4.054 -17.780 1.00 75.38 107 ILE A CA 1
ATOM 819 C C . ILE A 1 107 ? -5.428 -4.532 -16.383 1.00 75.38 107 ILE A C 1
ATOM 821 O O . ILE A 1 107 ? -6.610 -4.784 -16.154 1.00 75.38 107 ILE A O 1
ATOM 825 N N . SER A 1 108 ? -4.473 -4.618 -15.452 1.00 72.56 108 SER A N 1
ATOM 826 C CA . SER A 1 108 ? -4.750 -5.010 -14.062 1.00 72.56 108 SER A CA 1
ATOM 827 C C . SER A 1 108 ? -5.634 -3.994 -13.339 1.00 72.56 108 SER A C 1
ATOM 829 O O . SER A 1 108 ? -6.548 -4.392 -12.628 1.00 72.56 108 SER A O 1
ATOM 831 N N . HIS A 1 109 ? -5.440 -2.696 -13.585 1.00 64.50 109 HIS A N 1
ATOM 832 C CA . HIS A 1 109 ? -6.226 -1.639 -12.950 1.00 64.50 109 HIS A CA 1
ATOM 833 C C . HIS A 1 109 ? -7.508 -1.284 -13.715 1.00 64.50 109 HIS A C 1
ATOM 835 O O . HIS A 1 109 ? -8.389 -0.665 -13.140 1.00 64.50 109 HIS A O 1
ATOM 841 N N . ARG A 1 110 ? -7.675 -1.663 -14.989 1.00 57.12 110 ARG A N 1
ATOM 842 C CA . ARG A 1 110 ? -8.937 -1.460 -15.729 1.00 57.12 110 ARG A CA 1
ATOM 843 C C . ARG A 1 110 ? -10.032 -2.389 -15.214 1.00 57.12 110 ARG A C 1
ATOM 845 O O . ARG A 1 110 ? -11.167 -1.951 -15.109 1.00 57.12 110 ARG A O 1
ATOM 852 N N . ALA A 1 111 ? -9.679 -3.629 -14.872 1.00 58.75 111 ALA A N 1
ATOM 853 C CA . ALA A 1 111 ? -10.602 -4.580 -14.249 1.00 58.75 111 ALA A CA 1
ATOM 854 C C . ALA A 1 111 ? -11.016 -4.149 -12.829 1.00 58.75 111 ALA A C 1
ATOM 856 O O . ALA A 1 111 ? -12.119 -4.452 -12.395 1.00 58.75 111 ALA A O 1
ATOM 857 N N . ASP A 1 112 ? -10.143 -3.418 -12.134 1.00 54.78 112 ASP A N 1
ATOM 858 C CA . ASP A 1 112 ? -10.368 -2.951 -10.762 1.00 54.78 112 ASP A CA 1
ATOM 859 C C . ASP A 1 112 ? -11.058 -1.569 -10.700 1.00 54.78 112 ASP A C 1
ATOM 861 O O . ASP A 1 112 ? -11.775 -1.250 -9.756 1.00 54.78 112 ASP A O 1
ATOM 865 N N . ARG A 1 113 ? -10.906 -0.736 -11.742 1.00 56.97 113 ARG A N 1
ATOM 866 C CA . ARG A 1 113 ? -11.353 0.672 -11.751 1.00 56.97 113 ARG A CA 1
ATOM 867 C C . ARG A 1 113 ? -12.570 0.965 -12.635 1.00 56.97 113 ARG A C 1
ATOM 869 O O . ARG A 1 113 ? -12.871 2.139 -12.865 1.00 56.97 113 ARG A O 1
ATOM 876 N N . GLU A 1 114 ? -13.315 -0.055 -13.066 1.00 54.28 114 GLU A N 1
ATOM 877 C CA . GLU A 1 114 ? -14.605 0.100 -13.774 1.00 54.28 114 GLU A CA 1
ATOM 878 C C . GLU A 1 114 ? -15.647 0.921 -12.977 1.00 54.28 114 GLU A C 1
ATOM 880 O O . GLU A 1 114 ? -16.572 1.469 -13.569 1.00 54.28 114 GLU A O 1
ATOM 885 N N . GLY A 1 115 ? -15.468 1.102 -11.661 1.00 51.59 115 GLY A N 1
ATOM 886 C CA . GLY A 1 115 ? -16.322 1.964 -10.830 1.00 51.59 115 GLY A CA 1
ATOM 887 C C . GLY A 1 115 ? -15.815 3.393 -10.569 1.00 51.59 115 GLY A C 1
ATOM 888 O O . GLY A 1 115 ? -16.596 4.225 -10.117 1.00 51.59 115 GLY A O 1
ATOM 889 N N . VAL A 1 116 ? -14.535 3.707 -10.827 1.00 50.31 116 VAL A N 1
ATOM 890 C CA . VAL A 1 116 ? -13.886 4.957 -10.346 1.00 50.31 116 VAL A CA 1
ATOM 891 C C . VAL A 1 116 ? -13.496 5.915 -11.488 1.00 50.31 116 VAL A C 1
ATOM 893 O O . VAL A 1 116 ? -13.249 7.099 -11.262 1.00 50.31 116 VAL A O 1
ATOM 896 N N . PHE A 1 117 ? -13.476 5.452 -12.744 1.00 47.25 117 PHE A N 1
ATOM 897 C CA . PHE A 1 117 ? -12.892 6.203 -13.866 1.00 47.25 117 PHE A CA 1
ATOM 898 C C . PHE A 1 117 ? -13.806 7.132 -14.673 1.00 47.25 117 PHE A C 1
ATOM 900 O O . PHE A 1 117 ? -13.327 7.718 -15.641 1.00 47.25 117 PHE A O 1
ATOM 907 N N . ASN A 1 118 ? -15.040 7.396 -14.245 1.00 52.91 118 ASN A N 1
ATOM 908 C CA . ASN A 1 118 ? -15.817 8.492 -14.848 1.00 52.91 118 ASN A CA 1
ATOM 909 C C . ASN A 1 118 ? -15.224 9.890 -14.570 1.00 52.91 118 ASN A C 1
ATOM 911 O O . ASN A 1 118 ? -15.714 10.867 -15.114 1.00 52.91 118 ASN A O 1
ATOM 915 N N . LEU A 1 119 ? -14.169 10.010 -13.750 1.00 52.69 119 LEU A N 1
ATOM 916 C CA . LEU A 1 119 ? -13.474 11.280 -13.511 1.00 52.69 119 LEU A CA 1
ATOM 917 C C . LEU A 1 119 ? -12.209 11.468 -14.367 1.00 52.69 119 LEU A C 1
ATOM 919 O O . LEU A 1 119 ? -11.970 12.576 -14.831 1.00 52.69 119 LEU A O 1
ATOM 923 N N . SER A 1 120 ? -11.392 10.436 -14.629 1.00 52.19 120 SER A N 1
ATOM 924 C CA . SER A 1 120 ? -10.135 10.632 -15.389 1.00 52.19 120 SER A CA 1
ATOM 925 C C . SER A 1 120 ? -10.335 10.803 -16.896 1.00 52.19 120 SER A C 1
ATOM 927 O O . SER A 1 120 ? -9.573 11.553 -17.501 1.00 52.19 120 SER A O 1
ATOM 929 N N . SER A 1 121 ? -11.352 10.176 -17.501 1.00 59.28 121 SER A N 1
ATOM 930 C CA . SER A 1 121 ? -11.707 10.440 -18.906 1.00 59.28 121 SER A CA 1
ATOM 931 C C . SER A 1 121 ? -12.153 11.888 -19.110 1.00 59.28 121 SER A C 1
ATOM 933 O O . SER A 1 121 ? -11.795 12.507 -20.108 1.00 59.28 121 SER A O 1
ATOM 935 N N . GLU A 1 122 ? -12.861 12.451 -18.131 1.00 57.72 122 GLU A N 1
ATOM 936 C CA . GLU A 1 122 ? -13.260 13.859 -18.122 1.00 57.72 122 GLU A CA 1
ATOM 937 C C . GLU A 1 122 ? -12.042 14.783 -17.964 1.00 57.72 122 GLU A C 1
ATOM 939 O O . GLU A 1 122 ? -11.958 15.807 -18.638 1.00 57.72 122 GLU A O 1
ATOM 944 N N . PHE A 1 123 ? -11.037 14.409 -17.159 1.00 58.81 123 PHE A N 1
ATOM 945 C CA . PHE A 1 123 ? -9.790 15.179 -17.047 1.00 58.81 123 PHE A CA 1
ATOM 946 C C . PHE A 1 123 ? -8.970 15.201 -18.341 1.00 58.81 123 PHE A C 1
ATOM 948 O O . PHE A 1 123 ? -8.461 16.260 -18.716 1.00 58.81 123 PHE A O 1
ATOM 955 N N . ASP A 1 124 ? -8.848 14.072 -19.041 1.00 59.03 124 ASP A N 1
ATOM 956 C CA . ASP A 1 124 ? -8.148 14.032 -20.330 1.00 59.03 124 ASP A CA 1
ATOM 957 C C . ASP A 1 124 ? -8.940 14.762 -21.428 1.00 59.03 124 ASP A C 1
ATOM 959 O O . ASP A 1 124 ? -8.344 15.509 -22.207 1.00 59.03 124 ASP A O 1
ATOM 963 N N . ALA A 1 125 ? -10.276 14.670 -21.424 1.00 66.50 125 ALA A N 1
ATOM 964 C CA . ALA A 1 125 ? -11.137 15.463 -22.304 1.00 66.50 125 ALA A CA 1
ATOM 965 C C . ALA A 1 125 ? -10.993 16.975 -22.042 1.00 66.50 125 ALA A C 1
ATOM 967 O O . ALA A 1 125 ? -10.914 17.771 -22.981 1.00 66.50 125 ALA A O 1
ATOM 968 N N . VAL A 1 126 ? -10.885 17.391 -20.776 1.00 59.59 126 VAL A N 1
ATOM 969 C CA . VAL A 1 126 ? -10.604 18.786 -20.400 1.00 59.59 126 VAL A CA 1
ATOM 970 C C . VAL A 1 126 ? -9.193 19.198 -20.830 1.00 59.59 126 VAL A C 1
ATOM 972 O O . VAL A 1 126 ? -9.020 20.297 -21.355 1.00 59.59 126 VAL A O 1
ATOM 975 N N . ARG A 1 127 ? -8.184 18.330 -20.693 1.00 67.88 127 ARG A N 1
ATOM 976 C CA . ARG A 1 127 ? -6.799 18.600 -21.125 1.00 67.88 127 ARG A CA 1
ATOM 977 C C . ARG A 1 127 ? -6.676 18.771 -22.641 1.00 67.88 127 ARG A C 1
ATOM 979 O O . ARG A 1 127 ? -5.955 19.662 -23.107 1.00 67.88 127 ARG A O 1
ATOM 986 N N . GLU A 1 128 ? -7.370 17.939 -23.410 1.00 67.75 128 GLU A N 1
ATOM 987 C CA . GLU A 1 128 ? -7.441 18.042 -24.868 1.00 67.75 128 GLU A CA 1
ATOM 988 C C . GLU A 1 128 ? -8.149 19.339 -25.281 1.00 67.75 128 GLU A C 1
ATOM 990 O O . GLU A 1 128 ? -7.635 20.090 -26.113 1.00 67.75 128 GLU A O 1
ATOM 995 N N . ARG A 1 129 ? -9.242 19.692 -24.593 1.00 68.94 129 ARG A N 1
ATOM 996 C CA . ARG A 1 129 ? -9.969 20.953 -24.802 1.00 68.94 129 ARG A CA 1
ATOM 997 C C . ARG A 1 129 ? -9.138 22.186 -24.441 1.00 68.94 129 ARG A C 1
ATOM 999 O O . ARG A 1 129 ? -9.164 23.162 -25.181 1.00 68.94 129 ARG A O 1
ATOM 1006 N N . MET A 1 130 ? -8.346 22.139 -23.370 1.00 61.78 130 MET A N 1
ATOM 1007 C CA . MET A 1 130 ? -7.409 23.212 -23.006 1.00 61.78 130 MET A CA 1
ATOM 1008 C C . MET A 1 130 ? -6.282 23.364 -24.028 1.00 61.78 130 MET A C 1
ATOM 1010 O O . MET A 1 130 ? -5.858 24.475 -24.339 1.00 61.78 130 MET A O 1
ATOM 1014 N N . THR A 1 131 ? -5.813 22.256 -24.601 1.00 68.25 131 THR A N 1
ATOM 1015 C CA . THR A 1 131 ? -4.803 22.291 -25.666 1.00 68.25 131 THR A CA 1
ATOM 1016 C C . THR A 1 131 ? -5.374 22.866 -26.959 1.00 68.25 131 THR A C 1
ATOM 1018 O O . THR A 1 131 ? -4.698 23.663 -27.607 1.00 68.25 131 THR A O 1
ATOM 1021 N N . TYR A 1 132 ? -6.624 22.531 -27.280 1.00 67.31 132 TYR A N 1
ATOM 1022 C CA . TYR A 1 132 ? -7.370 23.109 -28.394 1.00 67.31 132 TYR A CA 1
ATOM 1023 C C . TYR A 1 132 ? -7.615 24.618 -28.211 1.00 67.31 132 TYR A C 1
ATOM 1025 O O . TYR A 1 132 ? -7.354 25.396 -29.124 1.00 67.31 132 TYR A O 1
ATOM 1033 N N . LEU A 1 133 ? -8.030 25.054 -27.015 1.00 63.25 133 LEU A N 1
ATOM 1034 C CA . LEU A 1 133 ? -8.249 26.473 -26.697 1.00 63.25 133 LEU A CA 1
ATOM 1035 C C . LEU A 1 133 ? -6.951 27.294 -26.734 1.00 63.25 133 LEU A C 1
ATOM 1037 O O . LEU A 1 133 ? -6.959 28.423 -27.216 1.00 63.25 133 LEU A O 1
ATOM 1041 N N . ARG A 1 134 ? -5.825 26.713 -26.303 1.00 61.28 134 ARG A N 1
ATOM 1042 C CA . ARG A 1 134 ? -4.490 27.337 -26.358 1.00 61.28 134 ARG A CA 1
ATOM 1043 C C . ARG A 1 134 ? -3.965 27.544 -27.784 1.00 61.28 134 ARG A C 1
ATOM 1045 O O . ARG A 1 134 ? -3.174 28.447 -28.015 1.00 61.28 134 ARG A O 1
ATOM 1052 N N . GLN A 1 135 ? -4.383 26.717 -28.742 1.00 66.94 135 GLN A N 1
ATOM 1053 C CA . GLN A 1 135 ? -3.982 26.840 -30.151 1.00 66.94 135 GLN A CA 1
ATOM 1054 C C . GLN A 1 135 ? -4.925 27.748 -30.963 1.00 66.94 135 GLN A C 1
ATOM 1056 O O . GLN A 1 135 ? -4.697 27.951 -32.156 1.00 66.94 135 GLN A O 1
ATOM 1061 N N . HIS A 1 136 ? -5.979 28.293 -30.342 1.00 69.19 136 HIS A N 1
ATOM 1062 C CA . HIS A 1 136 ? -6.990 29.092 -31.027 1.00 69.19 136 HIS A CA 1
ATOM 1063 C C . HIS A 1 136 ? -6.545 30.567 -31.160 1.00 69.19 136 HIS A C 1
ATOM 1065 O O . HIS A 1 136 ? -6.210 31.196 -30.153 1.00 69.19 136 HIS A O 1
ATOM 1071 N N . PRO A 1 137 ? -6.568 31.159 -32.371 1.00 62.47 137 PRO A N 1
ATOM 1072 C CA . PRO A 1 137 ? -5.935 32.454 -32.661 1.00 62.47 137 PRO A CA 1
ATOM 1073 C C . PRO A 1 137 ? -6.479 33.650 -31.853 1.00 62.47 137 PRO A C 1
ATOM 1075 O O . PRO A 1 137 ? -5.710 34.556 -31.543 1.00 62.47 137 PRO A O 1
ATOM 1078 N N . ASP A 1 138 ? -7.748 33.617 -31.428 1.00 64.56 138 ASP A N 1
ATOM 1079 C CA . ASP A 1 138 ? -8.412 34.693 -30.662 1.00 64.56 138 ASP A CA 1
ATOM 1080 C C . ASP A 1 138 ? -8.258 34.599 -29.127 1.00 64.56 138 ASP A C 1
ATOM 1082 O O . ASP A 1 138 ? -8.627 35.531 -28.412 1.00 64.56 138 ASP A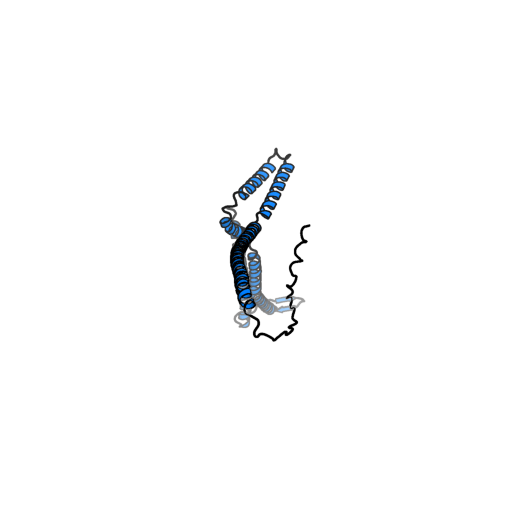 O 1
ATOM 1086 N N . LEU A 1 139 ? -7.718 33.494 -28.590 1.00 58.31 139 LEU A N 1
ATOM 1087 C CA . LEU A 1 139 ? -7.571 33.269 -27.137 1.00 58.31 139 LEU A CA 1
ATOM 1088 C C . LEU A 1 139 ? -6.142 33.471 -26.615 1.00 58.31 139 LEU A C 1
ATOM 1090 O O . LEU A 1 139 ? -5.895 33.324 -25.420 1.00 58.31 139 LEU A O 1
ATOM 1094 N N . SER A 1 140 ? -5.216 33.890 -27.475 1.00 56.47 140 SER A N 1
ATOM 1095 C CA . SER A 1 140 ? -3.808 34.169 -27.149 1.00 56.47 140 SER A CA 1
ATOM 1096 C C . SER A 1 140 ? -3.609 35.230 -26.046 1.00 56.47 140 SER A C 1
ATOM 1098 O O . SER A 1 140 ? -2.526 35.348 -25.483 1.00 56.47 140 SER A O 1
ATOM 1100 N N . ARG A 1 141 ? -4.661 35.974 -25.672 1.00 59.56 141 ARG A N 1
ATOM 1101 C CA . ARG A 1 141 ? -4.667 36.936 -24.553 1.00 59.56 141 ARG A CA 1
ATOM 1102 C C . ARG A 1 141 ? -5.197 36.364 -23.220 1.00 59.56 141 ARG A C 1
ATOM 1104 O O . ARG A 1 141 ? -4.995 36.993 -22.188 1.00 59.56 141 ARG A O 1
ATOM 1111 N N . LEU A 1 142 ? -5.847 35.195 -23.231 1.00 57.09 142 LEU A N 1
ATOM 1112 C CA . LEU A 1 142 ? -6.384 34.478 -22.053 1.00 57.09 142 LEU A CA 1
ATOM 1113 C C . LEU A 1 142 ? -5.474 33.324 -21.590 1.00 57.09 142 LEU A C 1
ATOM 1115 O O . LEU A 1 142 ? -5.812 32.588 -20.665 1.00 57.09 142 LEU A O 1
ATOM 1119 N N . GLU A 1 143 ? -4.325 33.149 -22.244 1.00 60.72 143 GLU A N 1
ATOM 1120 C CA . GLU A 1 143 ? -3.384 32.053 -22.002 1.00 60.72 143 GLU A CA 1
ATOM 1121 C C . GLU A 1 143 ? -2.929 31.926 -20.530 1.00 60.72 143 GLU A C 1
ATOM 1123 O O . GLU A 1 143 ? -2.905 30.798 -20.036 1.00 60.72 143 GLU A O 1
ATOM 1128 N N . PRO A 1 144 ? -2.648 33.017 -19.782 1.00 66.31 144 PRO A N 1
ATOM 1129 C CA . PRO A 1 144 ? -2.238 32.914 -18.380 1.00 66.31 144 PRO A CA 1
ATOM 1130 C C . PRO A 1 144 ? -3.345 32.375 -17.466 1.00 66.31 144 PRO A C 1
ATOM 1132 O O . PRO A 1 144 ? -3.111 31.411 -16.743 1.00 66.31 144 PRO A O 1
ATOM 1135 N N . ASP A 1 145 ? -4.558 32.929 -17.549 1.00 63.00 145 ASP A N 1
ATOM 1136 C CA . ASP A 1 145 ? -5.667 32.602 -16.638 1.00 63.00 145 ASP A CA 1
ATOM 1137 C C . ASP A 1 145 ? -6.182 31.171 -16.855 1.00 63.00 145 ASP A C 1
ATOM 1139 O O . ASP A 1 145 ? -6.537 30.458 -15.914 1.00 63.00 145 ASP A O 1
ATOM 1143 N N . VAL A 1 146 ? -6.189 30.711 -18.110 1.00 65.94 146 VAL A N 1
ATOM 1144 C CA . VAL A 1 146 ? -6.598 29.345 -18.464 1.00 65.94 146 VAL A CA 1
ATOM 1145 C C . VAL A 1 146 ? -5.544 28.321 -18.027 1.00 65.94 146 VAL A C 1
ATOM 1147 O O . VAL A 1 146 ? -5.896 27.240 -17.542 1.00 65.94 146 VAL A O 1
ATOM 1150 N N . LEU A 1 147 ? -4.254 28.650 -18.153 1.00 68.94 147 LEU A N 1
ATOM 1151 C CA . LEU A 1 147 ? -3.169 27.810 -17.641 1.00 68.94 147 LEU A CA 1
ATOM 1152 C C . LEU A 1 147 ? -3.135 27.794 -16.109 1.00 68.94 147 LEU A C 1
ATOM 1154 O O . LEU A 1 147 ? -2.881 26.737 -15.532 1.00 68.94 147 LEU A O 1
ATOM 1158 N N . GLU A 1 148 ? -3.437 28.914 -15.454 1.00 72.12 148 GLU A N 1
ATOM 1159 C CA . GLU A 1 148 ? -3.537 29.005 -13.997 1.00 72.12 148 GLU A CA 1
ATOM 1160 C C . GLU A 1 148 ? -4.705 28.170 -13.464 1.00 72.12 148 GLU A C 1
ATOM 1162 O O . GLU A 1 148 ? -4.505 27.345 -12.573 1.00 72.12 148 GLU A O 1
ATOM 1167 N N . ALA A 1 149 ? -5.897 28.286 -14.056 1.00 69.31 149 ALA A N 1
ATOM 1168 C CA . ALA A 1 149 ? -7.047 27.463 -13.682 1.00 69.31 149 ALA A CA 1
ATOM 1169 C C . ALA A 1 149 ? -6.774 25.963 -13.902 1.00 69.31 149 ALA A C 1
ATOM 1171 O O . ALA A 1 149 ? -7.078 25.138 -13.038 1.00 69.31 149 ALA A O 1
ATOM 1172 N N . ALA A 1 150 ? -6.137 25.590 -15.017 1.00 69.06 150 ALA A N 1
ATOM 1173 C CA . ALA A 1 150 ? -5.737 24.205 -15.270 1.00 69.06 150 ALA A CA 1
ATOM 1174 C C . ALA A 1 150 ? -4.673 23.708 -14.270 1.00 69.06 150 ALA A C 1
ATOM 1176 O O . ALA A 1 150 ? -4.738 22.560 -13.822 1.00 69.06 150 ALA A O 1
ATOM 1177 N N . ALA A 1 151 ? -3.719 24.559 -13.881 1.00 74.56 151 ALA A N 1
ATOM 1178 C CA . ALA A 1 151 ? -2.719 24.241 -12.863 1.00 74.56 151 ALA A CA 1
ATOM 1179 C C . ALA A 1 151 ? -3.357 24.070 -11.474 1.00 74.56 151 ALA A C 1
ATOM 1181 O O . ALA A 1 151 ? -3.053 23.096 -10.782 1.00 74.56 151 ALA A O 1
ATOM 1182 N N . GLN A 1 152 ? -4.291 24.948 -11.096 1.00 70.81 152 GLN A N 1
ATOM 1183 C CA . GLN A 1 152 ? -5.050 24.848 -9.848 1.00 70.81 152 GLN A CA 1
ATOM 1184 C C . GLN A 1 152 ? -5.901 23.573 -9.812 1.00 70.81 152 GLN A C 1
ATOM 1186 O O . GLN A 1 152 ? -5.829 22.816 -8.845 1.00 70.81 152 GLN A O 1
ATOM 1191 N N . MET A 1 153 ? -6.635 23.260 -10.884 1.00 69.31 153 MET A N 1
ATOM 1192 C CA . MET A 1 153 ? -7.397 22.008 -10.974 1.00 69.31 153 MET A CA 1
ATOM 1193 C C . MET A 1 153 ? -6.485 20.774 -10.938 1.00 69.31 153 MET A C 1
ATOM 1195 O O . MET A 1 153 ? -6.841 19.772 -10.317 1.00 69.31 153 MET A O 1
ATOM 1199 N N . SER A 1 154 ? -5.292 20.836 -11.541 1.00 77.12 154 SER A N 1
ATOM 1200 C CA . SER A 1 154 ? -4.304 19.753 -11.457 1.00 77.12 154 SER A CA 1
ATOM 1201 C C . SER A 1 154 ? -3.776 19.558 -10.033 1.00 77.12 154 SER A C 1
ATOM 1203 O O . SER A 1 154 ? -3.564 18.414 -9.626 1.00 77.12 154 SER A O 1
ATOM 1205 N N . HIS A 1 155 ? -3.578 20.639 -9.275 1.00 76.69 155 HIS A N 1
ATOM 1206 C CA . HIS A 1 155 ? -3.198 20.575 -7.863 1.00 76.69 155 HIS A CA 1
ATOM 1207 C C . HIS A 1 155 ? -4.305 19.951 -7.016 1.00 76.69 155 HIS A C 1
ATOM 1209 O O . HIS A 1 155 ? -4.066 18.947 -6.352 1.00 76.69 155 HIS A O 1
ATOM 1215 N N . VAL A 1 156 ? -5.533 20.459 -7.130 1.00 74.44 156 VAL A N 1
ATOM 1216 C CA . VAL A 1 156 ? -6.690 19.938 -6.386 1.00 74.44 156 VAL A CA 1
ATOM 1217 C C . VAL A 1 156 ? -6.923 18.455 -6.689 1.00 74.44 156 VAL A C 1
ATOM 1219 O O . VAL A 1 156 ? -7.198 17.669 -5.788 1.00 74.44 156 VAL A O 1
ATOM 1222 N N . SER A 1 157 ? -6.748 18.038 -7.944 1.00 79.81 157 SER A N 1
ATOM 1223 C CA . SER A 1 157 ? -6.894 16.631 -8.342 1.00 79.81 157 SER A CA 1
ATOM 1224 C C . SER A 1 157 ? -5.795 15.742 -7.765 1.00 79.81 157 SER A C 1
ATOM 1226 O O . SER A 1 157 ? -6.062 14.608 -7.367 1.00 79.81 157 SER A O 1
ATOM 1228 N N . ARG A 1 158 ? -4.556 16.243 -7.701 1.00 77.88 158 ARG A N 1
ATOM 1229 C CA . ARG A 1 158 ? -3.431 15.541 -7.071 1.00 77.88 158 ARG A CA 1
ATOM 1230 C C . ARG A 1 158 ? -3.644 15.413 -5.563 1.00 77.88 158 ARG A C 1
ATOM 1232 O O . ARG A 1 158 ? -3.391 14.336 -5.021 1.00 77.88 158 ARG A O 1
ATOM 1239 N N . ASP A 1 159 ? -4.150 16.454 -4.916 1.00 80.50 159 ASP A N 1
ATOM 1240 C CA . ASP A 1 159 ? -4.443 16.446 -3.483 1.00 80.50 159 ASP A CA 1
ATOM 1241 C C . ASP A 1 159 ? -5.582 15.471 -3.167 1.00 80.50 159 ASP A C 1
ATOM 1243 O O . ASP A 1 159 ? -5.429 14.617 -2.294 1.00 80.50 159 ASP A O 1
ATOM 1247 N N . LEU A 1 160 ? -6.673 15.490 -3.946 1.00 83.31 160 LEU A N 1
ATOM 1248 C CA . LEU A 1 160 ? -7.751 14.504 -3.821 1.00 83.31 160 LEU A CA 1
ATOM 1249 C C . LEU A 1 160 ? -7.252 13.076 -4.053 1.00 83.31 160 LEU A C 1
ATOM 1251 O O . LEU A 1 160 ? -7.579 12.194 -3.269 1.00 83.31 160 LEU A O 1
ATOM 1255 N N . ALA A 1 161 ? -6.443 12.840 -5.088 1.00 79.44 161 ALA A N 1
ATOM 1256 C CA . ALA A 1 161 ? -5.885 11.515 -5.361 1.00 79.44 161 ALA A CA 1
ATOM 1257 C C . ALA A 1 161 ? -4.937 11.035 -4.252 1.00 79.44 161 ALA A C 1
ATOM 1259 O O . ALA A 1 161 ? -4.791 9.834 -4.046 1.00 79.44 161 ALA A O 1
ATOM 1260 N N . THR A 1 162 ? -4.294 11.961 -3.540 1.00 76.94 162 THR A N 1
ATOM 1261 C CA . THR A 1 162 ? -3.444 11.638 -2.391 1.00 76.94 162 THR A CA 1
ATOM 1262 C C . THR A 1 162 ? -4.298 11.301 -1.172 1.00 76.94 162 THR A C 1
ATOM 1264 O O . THR A 1 162 ? -4.064 10.280 -0.534 1.00 76.94 162 THR A O 1
ATOM 1267 N N . VAL A 1 163 ? -5.314 12.111 -0.860 1.00 82.06 163 VAL A N 1
ATOM 1268 C CA . VAL A 1 163 ? -6.208 11.891 0.291 1.00 82.06 163 VAL A CA 1
ATOM 1269 C C . VAL A 1 163 ? -7.050 10.626 0.114 1.00 82.06 163 VAL A C 1
ATOM 1271 O O . VAL A 1 163 ? -7.130 9.810 1.028 1.00 82.06 163 VAL A O 1
ATOM 1274 N N . TYR A 1 164 ? -7.625 10.438 -1.071 1.00 81.50 164 TYR A N 1
ATOM 1275 C CA . TYR A 1 164 ? -8.474 9.300 -1.430 1.00 81.50 164 TYR A CA 1
ATOM 1276 C C . TYR A 1 164 ? -7.712 8.217 -2.193 1.00 81.50 164 TYR A C 1
ATOM 1278 O O . TYR A 1 164 ? -8.299 7.500 -3.000 1.00 81.50 164 TYR A O 1
ATOM 1286 N N . SER A 1 165 ? -6.404 8.098 -1.959 1.00 83.56 165 SER A N 1
ATOM 1287 C CA . SER A 1 165 ? -5.657 6.957 -2.473 1.00 83.56 165 SER A CA 1
ATOM 1288 C C . SER A 1 165 ? -6.222 5.664 -1.886 1.00 83.56 165 SER A C 1
ATOM 1290 O O . SER A 1 165 ? -6.653 5.633 -0.729 1.00 83.56 165 SER A O 1
ATOM 1292 N N . ASP A 1 166 ? -6.192 4.588 -2.669 1.00 86.50 166 ASP A N 1
ATOM 1293 C CA . ASP A 1 166 ? -6.720 3.290 -2.236 1.00 86.50 166 ASP A CA 1
ATOM 1294 C C . ASP A 1 166 ? -6.045 2.824 -0.935 1.00 86.50 166 ASP A C 1
ATOM 1296 O O . ASP A 1 166 ? -6.715 2.372 -0.012 1.00 86.50 166 ASP A O 1
ATOM 1300 N N . GLU A 1 167 ? -4.737 3.074 -0.790 1.00 86.75 167 GLU A N 1
ATOM 1301 C CA . GLU A 1 167 ? -3.989 2.791 0.440 1.00 86.75 167 GLU A CA 1
ATOM 1302 C C . GLU A 1 167 ? -4.544 3.546 1.662 1.00 86.75 167 GLU A C 1
ATOM 1304 O O . GLU A 1 167 ? -4.701 2.965 2.740 1.00 86.75 167 GLU A O 1
ATOM 1309 N N . ASN A 1 168 ? -4.860 4.837 1.516 1.00 80.06 168 ASN A N 1
ATOM 1310 C CA . ASN A 1 168 ? -5.402 5.646 2.608 1.00 80.06 168 ASN A CA 1
ATOM 1311 C C . ASN A 1 168 ? -6.834 5.235 2.955 1.00 80.06 168 ASN A C 1
ATOM 1313 O O . ASN A 1 168 ? -7.187 5.163 4.137 1.00 80.06 168 ASN A O 1
ATOM 1317 N N . VAL A 1 169 ? -7.644 4.919 1.944 1.00 92.44 169 VAL A N 1
ATOM 1318 C CA . VAL A 1 169 ? -9.018 4.441 2.127 1.00 92.44 169 VAL A CA 1
ATOM 1319 C C . VAL A 1 169 ? -9.033 3.076 2.814 1.00 92.44 169 VAL A C 1
ATOM 1321 O O . VAL A 1 169 ? -9.788 2.880 3.769 1.00 92.44 169 VAL A O 1
ATOM 1324 N N . ASP A 1 170 ? -8.187 2.141 2.394 1.00 89.94 170 ASP A N 1
ATOM 1325 C CA . ASP A 1 170 ? -8.118 0.809 2.995 1.00 89.94 170 ASP A CA 1
ATOM 1326 C C . ASP A 1 170 ? -7.574 0.855 4.422 1.00 89.94 170 ASP A C 1
ATOM 1328 O O . ASP A 1 170 ? -8.104 0.181 5.312 1.00 89.94 170 ASP A O 1
ATOM 1332 N N . ARG A 1 171 ? -6.605 1.736 4.690 1.00 92.38 171 ARG A N 1
ATOM 1333 C CA . ARG A 1 171 ? -6.153 2.027 6.055 1.00 92.38 171 ARG A CA 1
ATOM 1334 C C . ARG A 1 171 ? -7.285 2.583 6.917 1.00 92.38 171 ARG A C 1
ATOM 1336 O O . ARG A 1 171 ? -7.478 2.116 8.039 1.00 92.38 171 ARG A O 1
ATOM 1343 N N . ALA A 1 172 ? -8.060 3.540 6.406 1.00 95.50 172 ALA A N 1
ATOM 1344 C CA . ALA A 1 172 ? -9.203 4.097 7.127 1.00 95.50 172 ALA A CA 1
ATOM 1345 C C . ALA A 1 172 ? -10.268 3.025 7.419 1.00 95.50 172 ALA A C 1
ATOM 1347 O O . ALA A 1 172 ? -10.748 2.927 8.551 1.00 95.50 172 ALA A O 1
ATOM 1348 N N . LYS A 1 173 ? -10.586 2.159 6.447 1.00 93.81 173 LYS A N 1
ATOM 1349 C CA . LYS A 1 173 ? -11.489 1.010 6.648 1.00 93.81 173 LYS A CA 1
ATOM 1350 C C . LYS A 1 173 ? -10.960 0.044 7.710 1.00 93.81 173 LYS A C 1
ATOM 1352 O O . LYS A 1 173 ? -11.738 -0.420 8.542 1.00 93.81 173 LYS A O 1
ATOM 1357 N N . ALA A 1 174 ? -9.658 -0.245 7.712 1.00 94.12 174 ALA A N 1
ATOM 1358 C CA . ALA A 1 174 ? -9.039 -1.105 8.717 1.00 94.12 174 ALA A CA 1
ATOM 1359 C C . ALA A 1 174 ? -9.175 -0.516 10.130 1.00 94.12 174 ALA A C 1
ATOM 1361 O O . ALA A 1 174 ? -9.578 -1.230 11.049 1.00 94.12 174 ALA A O 1
ATOM 1362 N N . VAL A 1 175 ? -8.942 0.793 10.287 1.00 96.81 175 VAL A N 1
ATOM 1363 C CA . VAL A 1 175 ? -9.156 1.503 11.560 1.00 96.81 175 VAL A CA 1
ATOM 1364 C C . VAL A 1 175 ? -10.620 1.421 11.994 1.00 96.81 175 VAL A C 1
ATOM 1366 O O . VAL A 1 175 ? -10.891 1.113 13.151 1.00 96.81 175 VAL A O 1
ATOM 1369 N N . LEU A 1 176 ? -11.577 1.642 11.086 1.00 97.19 176 LEU A N 1
ATOM 1370 C CA . LEU A 1 176 ? -13.004 1.545 11.416 1.00 97.19 176 LEU A CA 1
ATOM 1371 C C . LEU A 1 176 ? -13.404 0.130 11.846 1.00 97.19 176 LEU A C 1
ATOM 1373 O O . LEU A 1 176 ? -14.141 -0.028 12.817 1.00 97.19 176 LEU A O 1
ATOM 1377 N N . LYS A 1 177 ? -12.880 -0.899 11.175 1.00 94.56 177 LYS A N 1
ATOM 1378 C CA . LYS A 1 177 ? -13.115 -2.297 11.551 1.00 94.56 177 LYS A CA 1
ATOM 1379 C C . LYS A 1 177 ? -12.540 -2.609 12.931 1.00 94.56 177 LYS A C 1
ATOM 1381 O O . LYS A 1 177 ? -13.219 -3.228 13.743 1.00 94.56 177 LYS A O 1
ATOM 1386 N N . GLN A 1 178 ? -11.325 -2.142 13.217 1.00 96.19 178 GLN A N 1
ATOM 1387 C CA . GLN A 1 178 ? -10.729 -2.277 14.543 1.00 96.19 178 GLN A CA 1
ATOM 1388 C C . GLN A 1 178 ? -11.588 -1.585 15.611 1.00 96.19 178 GLN A C 1
ATOM 1390 O O . GLN A 1 178 ? -11.910 -2.198 16.625 1.00 96.19 178 GLN A O 1
ATOM 1395 N N . ARG A 1 179 ? -12.025 -0.343 15.365 1.00 96.00 179 ARG A N 1
ATOM 1396 C CA . ARG A 1 179 ? -12.908 0.392 16.284 1.00 96.00 179 ARG A CA 1
ATOM 1397 C C . ARG A 1 179 ? -14.237 -0.322 16.511 1.00 96.00 179 ARG A C 1
ATOM 1399 O O . ARG A 1 179 ? -14.739 -0.311 17.628 1.00 96.00 179 ARG A O 1
ATOM 1406 N N . GLN A 1 180 ? -14.799 -0.964 15.489 1.00 94.25 180 GLN A N 1
ATOM 1407 C CA . GLN A 1 180 ? -16.019 -1.755 15.639 1.00 94.25 180 GLN A CA 1
ATOM 1408 C C . GLN A 1 180 ? -15.811 -2.946 16.585 1.00 94.25 180 GLN A C 1
ATOM 1410 O O . GLN A 1 180 ? -16.649 -3.181 17.456 1.00 94.25 180 GLN A O 1
ATOM 1415 N N . THR A 1 181 ? -14.690 -3.659 16.454 1.00 94.12 181 THR A N 1
ATOM 1416 C CA . THR A 1 181 ? -14.326 -4.739 17.382 1.00 94.12 181 THR A CA 1
ATOM 1417 C C . THR A 1 181 ? -14.144 -4.206 18.805 1.00 94.12 181 THR A C 1
ATOM 1419 O O . THR A 1 181 ? -14.741 -4.746 19.732 1.00 94.12 181 THR A O 1
ATOM 1422 N N . GLU A 1 182 ? -13.412 -3.100 18.976 1.00 96.12 182 GLU A N 1
ATOM 1423 C CA . GLU A 1 182 ? -13.203 -2.460 20.285 1.00 96.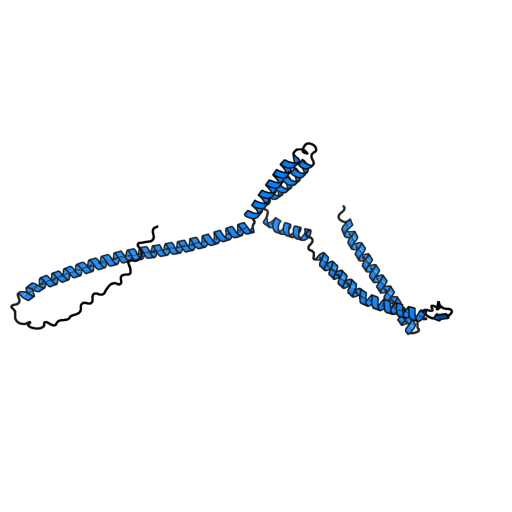12 182 GLU A CA 1
ATOM 1424 C C . GLU A 1 182 ? -14.528 -2.056 20.954 1.00 96.12 182 GLU A C 1
ATOM 1426 O O . GLU A 1 182 ? -14.717 -2.280 22.150 1.00 96.12 182 GLU A O 1
ATOM 1431 N N . VAL A 1 183 ? -15.476 -1.496 20.193 1.00 96.50 183 VAL A N 1
ATOM 1432 C CA . VAL A 1 183 ? -16.810 -1.136 20.704 1.00 96.50 183 VAL A CA 1
ATOM 1433 C C . VAL A 1 183 ? -17.599 -2.377 21.129 1.00 96.50 183 VAL A C 1
ATOM 1435 O O . VAL A 1 183 ? -18.277 -2.338 22.155 1.00 96.50 183 VAL A O 1
ATOM 1438 N N . SER A 1 184 ? -17.498 -3.483 20.388 1.00 92.31 184 SER A N 1
ATOM 1439 C CA . SER A 1 184 ? -18.155 -4.743 20.755 1.00 92.31 184 SER A CA 1
ATOM 1440 C C . SER A 1 184 ? -17.613 -5.302 22.073 1.00 92.31 184 SER A C 1
ATOM 1442 O O . SER A 1 184 ? -18.393 -5.662 22.955 1.00 92.31 184 SER A O 1
ATOM 1444 N N . GLU A 1 185 ? -16.290 -5.327 22.240 1.00 94.38 185 GLU A N 1
ATOM 1445 C CA . GLU A 1 185 ? -15.650 -5.769 23.486 1.00 94.38 185 GLU A CA 1
ATOM 1446 C C . GLU A 1 185 ? -16.016 -4.859 24.667 1.00 94.38 185 GLU A C 1
ATOM 1448 O O . GLU A 1 185 ? -16.289 -5.332 25.773 1.00 94.38 185 GLU A O 1
ATOM 1453 N N . LEU A 1 186 ? -16.060 -3.541 24.443 1.00 93.38 186 LEU A N 1
ATOM 1454 C CA . LEU A 1 186 ? -16.505 -2.584 25.455 1.00 93.38 186 LEU A CA 1
ATOM 1455 C C . LEU A 1 186 ? -17.953 -2.868 25.876 1.00 93.38 186 LEU A C 1
ATOM 1457 O O . LEU A 1 186 ? -18.255 -2.874 27.069 1.00 93.38 186 LEU A O 1
ATOM 1461 N N . GLN A 1 187 ? -18.840 -3.129 24.915 1.00 93.38 187 GLN A N 1
ATOM 1462 C CA . GLN A 1 187 ? -20.242 -3.425 25.194 1.00 93.38 187 GLN A CA 1
ATOM 1463 C C . GLN A 1 187 ? -20.399 -4.700 26.031 1.00 93.38 187 GLN A C 1
ATOM 1465 O O . GLN A 1 187 ? -21.203 -4.724 26.965 1.00 93.38 187 GLN A O 1
ATOM 1470 N N . GLU A 1 188 ? -19.613 -5.737 25.739 1.00 96.75 188 GLU A N 1
ATOM 1471 C CA . GLU A 1 188 ? -19.590 -6.970 26.527 1.00 96.75 188 GLU A CA 1
ATOM 1472 C C . GLU A 1 188 ? -19.144 -6.705 27.973 1.00 96.75 188 GLU A C 1
ATOM 1474 O O . GLU A 1 188 ? -19.824 -7.113 28.919 1.00 96.75 188 GLU A O 1
ATOM 1479 N N . ARG A 1 189 ? -18.076 -5.918 28.162 1.00 96.62 189 ARG A N 1
ATOM 1480 C CA . ARG A 1 189 ? -17.604 -5.512 29.499 1.00 96.62 189 ARG A CA 1
ATOM 1481 C C . ARG A 1 189 ? -18.645 -4.696 30.264 1.00 96.62 189 ARG A C 1
ATOM 1483 O O . ARG A 1 189 ? -18.836 -4.928 31.456 1.00 96.62 189 ARG A O 1
ATOM 1490 N N . ILE A 1 190 ? -19.336 -3.767 29.598 1.00 97.94 190 ILE A N 1
ATOM 1491 C CA . ILE A 1 190 ? -20.421 -2.978 30.205 1.00 97.94 190 ILE A CA 1
ATOM 1492 C 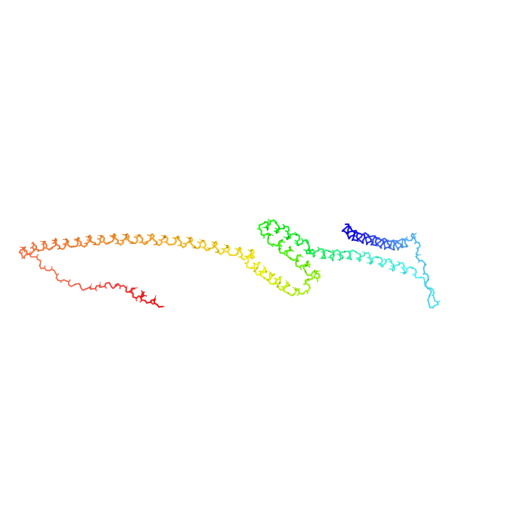C . ILE A 1 190 ? -21.563 -3.894 30.652 1.00 97.94 190 ILE A C 1
ATOM 1494 O O . ILE A 1 190 ? -22.083 -3.728 31.755 1.00 97.94 190 ILE A O 1
ATOM 1498 N N . ASN A 1 191 ? -21.953 -4.863 29.823 1.00 96.75 191 ASN A N 1
ATOM 1499 C CA . ASN A 1 191 ? -23.018 -5.805 30.162 1.00 96.75 191 ASN A CA 1
ATOM 1500 C C . ASN A 1 191 ? -22.638 -6.674 31.370 1.00 96.75 191 ASN A C 1
ATOM 1502 O O . ASN A 1 191 ? -23.449 -6.828 32.281 1.00 96.75 191 ASN A O 1
ATOM 1506 N N . HIS A 1 192 ? -21.398 -7.164 31.421 1.00 96.62 192 HIS A N 1
ATOM 1507 C CA . HIS A 1 192 ? -20.885 -7.917 32.565 1.00 96.62 192 HIS A CA 1
ATOM 1508 C C . HIS A 1 192 ? -20.831 -7.070 33.850 1.00 96.62 192 HIS A C 1
ATOM 1510 O O . HIS A 1 192 ? -21.245 -7.510 34.920 1.00 96.62 192 HIS A O 1
ATOM 1516 N N . ALA A 1 193 ? -20.380 -5.815 33.762 1.00 97.69 193 ALA A N 1
ATOM 1517 C CA . ALA A 1 193 ? -20.380 -4.909 34.910 1.00 97.69 193 ALA A CA 1
ATOM 1518 C C . ALA A 1 193 ? -21.804 -4.624 35.424 1.00 97.69 193 ALA A C 1
ATOM 1520 O O . ALA A 1 193 ? -22.025 -4.563 36.636 1.00 97.69 193 ALA A O 1
ATOM 1521 N N . LYS A 1 194 ? -22.785 -4.491 34.520 1.00 97.06 194 LYS A N 1
ATOM 1522 C CA . LYS A 1 194 ? -24.201 -4.338 34.888 1.00 97.06 194 LYS A CA 1
ATOM 1523 C C . LYS A 1 194 ? -24.735 -5.569 35.614 1.00 97.06 194 LYS A C 1
ATOM 1525 O O . LYS A 1 194 ? -25.313 -5.404 36.682 1.00 97.06 194 LYS A O 1
ATOM 1530 N N . SER A 1 195 ? -24.487 -6.777 35.101 1.00 97.38 195 SER A N 1
ATOM 1531 C CA . SER A 1 195 ? -24.956 -8.001 35.765 1.00 97.38 195 SER A CA 1
ATOM 1532 C C . SER A 1 195 ? -24.358 -8.160 37.161 1.00 97.38 195 SER A C 1
ATOM 1534 O O . SER A 1 195 ? -25.086 -8.478 38.096 1.00 97.38 195 SER A O 1
ATOM 1536 N N . LEU A 1 196 ? -23.063 -7.861 37.326 1.00 97.69 196 LEU A N 1
ATOM 1537 C CA . LEU A 1 196 ? -22.422 -7.851 38.645 1.00 97.69 196 LEU A CA 1
ATOM 1538 C C . LEU A 1 196 ? -23.047 -6.808 39.578 1.00 97.69 196 LEU A C 1
ATOM 1540 O O . LEU A 1 196 ? -23.244 -7.072 40.758 1.00 97.69 196 LEU A O 1
ATOM 1544 N N . THR A 1 197 ? -23.384 -5.625 39.063 1.00 98.00 197 THR A N 1
ATOM 1545 C CA . THR A 1 197 ? -24.028 -4.574 39.866 1.00 98.00 197 THR A CA 1
ATOM 1546 C C . THR A 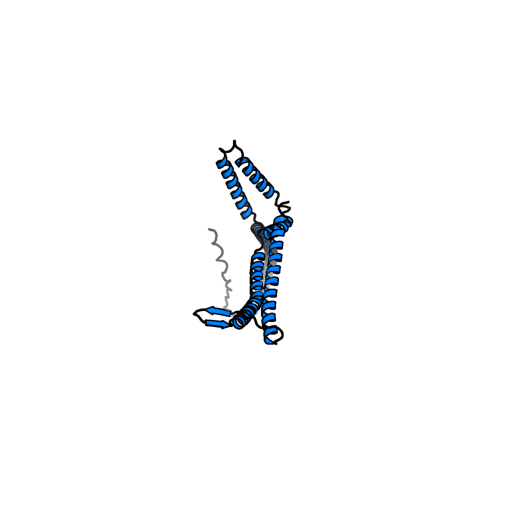1 197 ? -25.424 -4.998 40.331 1.00 98.00 197 THR A C 1
ATOM 1548 O O . THR A 1 197 ? -25.794 -4.741 41.478 1.00 98.00 197 THR A O 1
ATOM 1551 N N . ASP A 1 198 ? -26.192 -5.668 39.471 1.00 98.00 198 ASP A N 1
ATOM 1552 C CA . ASP A 1 198 ? -27.516 -6.193 39.817 1.00 98.00 198 ASP A CA 1
ATOM 1553 C C . ASP A 1 198 ? -27.427 -7.334 40.843 1.00 98.00 198 ASP A C 1
ATOM 1555 O O . ASP A 1 198 ? -28.222 -7.388 41.785 1.00 98.00 198 ASP A O 1
ATOM 1559 N N . GLU A 1 199 ? -26.428 -8.208 40.710 1.00 98.00 199 GLU A N 1
ATOM 1560 C CA . GLU A 1 199 ? -26.143 -9.267 41.681 1.00 98.00 199 GLU A CA 1
ATOM 1561 C C . GLU A 1 199 ? -25.752 -8.691 43.047 1.00 98.00 199 GLU A C 1
ATOM 1563 O O . GLU A 1 199 ? -26.340 -9.067 44.063 1.00 98.00 199 GLU A O 1
ATOM 1568 N N . LEU A 1 200 ? -24.850 -7.704 43.073 1.00 97.88 200 LEU A N 1
ATOM 1569 C CA . LEU A 1 200 ? -24.471 -7.002 44.301 1.00 97.88 200 LEU A CA 1
ATOM 1570 C C . LEU A 1 200 ? -25.678 -6.335 44.962 1.00 97.88 200 LEU A C 1
ATOM 1572 O O . LEU A 1 200 ? -25.865 -6.474 46.169 1.00 97.88 200 LEU A O 1
ATOM 1576 N N . ARG A 1 201 ? -26.540 -5.666 44.184 1.00 97.94 201 ARG A N 1
ATOM 1577 C CA . ARG A 1 201 ? -27.778 -5.067 44.705 1.00 97.94 201 ARG A CA 1
ATOM 1578 C C . ARG A 1 201 ? -28.671 -6.122 45.357 1.00 97.94 201 ARG A C 1
ATOM 1580 O O . ARG A 1 201 ? -29.191 -5.882 46.446 1.00 97.94 201 ARG A O 1
ATOM 1587 N N . ARG A 1 202 ? -28.832 -7.284 44.718 1.00 97.81 202 ARG A N 1
ATOM 1588 C CA . ARG A 1 202 ? -29.615 -8.398 45.265 1.00 97.81 202 ARG A CA 1
ATOM 1589 C C . ARG A 1 202 ? -29.015 -8.921 46.571 1.00 97.81 202 ARG A C 1
ATOM 1591 O O . ARG A 1 202 ? -29.770 -9.119 47.521 1.00 97.81 202 ARG A O 1
ATOM 1598 N N . TRP A 1 203 ? -27.697 -9.113 46.640 1.00 97.69 203 TRP A N 1
ATOM 1599 C CA . TRP A 1 203 ? -27.021 -9.535 47.871 1.00 97.69 203 TRP A CA 1
ATOM 1600 C C . TRP A 1 203 ? -27.181 -8.514 48.991 1.00 97.69 203 TRP A C 1
ATOM 1602 O O . TRP A 1 203 ? -27.484 -8.903 50.112 1.00 97.69 203 TRP A O 1
ATOM 1612 N N . THR A 1 204 ? -27.071 -7.215 48.703 1.00 97.75 204 THR A N 1
ATOM 1613 C CA . THR A 1 204 ? -27.311 -6.172 49.710 1.00 97.75 204 THR A CA 1
ATOM 1614 C C . THR A 1 204 ? -28.734 -6.238 50.266 1.00 97.75 204 THR A C 1
ATOM 1616 O O . THR A 1 204 ? -28.917 -6.169 51.478 1.00 97.75 204 THR A O 1
ATOM 1619 N N . THR A 1 205 ? -29.747 -6.408 49.409 1.00 97.25 205 THR A N 1
ATOM 1620 C CA . THR A 1 205 ? -31.134 -6.561 49.873 1.00 97.25 205 THR A CA 1
ATOM 1621 C C . THR A 1 205 ? -31.316 -7.827 50.707 1.00 97.25 205 THR A C 1
ATOM 1623 O O . THR A 1 205 ? -31.969 -7.774 51.744 1.00 97.25 205 THR A O 1
ATOM 1626 N N . GLN A 1 206 ? -30.727 -8.948 50.287 1.00 97.38 206 GLN A N 1
ATOM 1627 C CA . GLN A 1 206 ? -30.806 -10.202 51.033 1.00 97.38 206 GLN A CA 1
ATOM 1628 C C . GLN A 1 206 ? -30.166 -10.075 52.421 1.00 97.38 206 GLN A C 1
ATOM 1630 O O . GLN A 1 206 ? -30.817 -10.391 53.413 1.00 97.38 206 GLN A O 1
ATOM 1635 N N . VAL A 1 207 ? -28.941 -9.550 52.498 1.00 97.88 207 VAL A N 1
ATOM 1636 C CA . VAL A 1 207 ? -28.227 -9.354 53.767 1.00 97.88 207 VAL A CA 1
ATOM 1637 C C . VAL A 1 207 ? -28.997 -8.412 54.693 1.00 97.88 207 VAL A C 1
ATOM 1639 O O . VAL A 1 207 ? -29.127 -8.710 55.871 1.00 97.88 207 VAL A O 1
ATOM 1642 N N . SER A 1 208 ? -29.584 -7.327 54.176 1.00 95.00 208 SER A N 1
ATOM 1643 C CA . SER A 1 208 ? -30.396 -6.404 54.988 1.00 95.00 208 SER A CA 1
ATOM 1644 C C . SER A 1 208 ? -31.644 -7.070 55.588 1.00 95.00 208 SER A C 1
ATOM 1646 O O . SER A 1 208 ? -32.020 -6.772 56.724 1.00 95.00 208 SER A O 1
ATOM 1648 N N . VAL A 1 209 ? -32.285 -7.983 54.849 1.00 97.69 209 VAL A N 1
ATOM 1649 C CA . VAL A 1 209 ? -33.418 -8.769 55.365 1.00 97.69 209 VAL A CA 1
ATOM 1650 C C . VAL A 1 209 ? -32.947 -9.759 56.429 1.00 97.69 209 VAL A C 1
ATOM 1652 O O . VAL A 1 209 ? -33.580 -9.865 57.476 1.00 97.69 209 VAL A O 1
ATOM 1655 N N . GLU A 1 210 ? -31.839 -10.460 56.185 1.00 96.75 210 GLU A N 1
ATOM 1656 C CA . GLU A 1 210 ? -31.250 -11.402 57.146 1.00 96.75 210 GLU A CA 1
ATOM 1657 C C . GLU A 1 210 ? -30.824 -10.698 58.447 1.00 96.75 210 GLU A C 1
ATOM 1659 O O . GLU A 1 210 ? -31.120 -11.198 59.532 1.00 96.75 210 GLU A O 1
ATOM 1664 N N . GLU A 1 211 ? -30.222 -9.511 58.351 1.00 96.56 211 GLU A N 1
ATOM 1665 C CA . GLU A 1 211 ? -29.856 -8.662 59.492 1.00 96.56 211 GLU A CA 1
ATOM 1666 C C . GLU A 1 211 ? -31.095 -8.224 60.286 1.00 96.56 211 GLU A C 1
ATOM 1668 O O . GLU A 1 211 ? -31.136 -8.397 61.500 1.00 96.56 211 GLU A O 1
ATOM 1673 N N . SER A 1 212 ? -32.162 -7.787 59.604 1.00 94.94 212 SER A N 1
ATOM 1674 C CA . SER A 1 212 ? -33.421 -7.399 60.265 1.00 94.94 212 SER A CA 1
ATOM 1675 C C . SER A 1 212 ? -34.064 -8.559 61.041 1.00 94.94 212 SER A C 1
ATOM 1677 O O . SER A 1 212 ? -34.646 -8.354 62.105 1.00 94.94 212 SER A O 1
ATOM 1679 N N . VAL A 1 213 ? -33.978 -9.788 60.518 1.00 96.44 213 VAL A N 1
ATOM 1680 C CA . VAL A 1 213 ? -34.468 -10.990 61.215 1.00 96.44 213 VAL A CA 1
ATOM 1681 C C . VAL A 1 213 ? -33.578 -11.325 62.413 1.00 96.44 213 VAL A C 1
ATOM 1683 O O . VAL A 1 213 ? -34.100 -11.672 63.472 1.00 96.44 213 VAL A O 1
ATOM 1686 N N . ALA A 1 214 ? -32.255 -11.216 62.269 1.00 94.31 214 ALA A N 1
ATOM 1687 C CA . ALA A 1 214 ? -31.318 -11.442 63.366 1.00 94.31 214 ALA A CA 1
ATOM 1688 C C . ALA A 1 214 ? -31.538 -10.443 64.515 1.00 94.31 214 ALA A C 1
ATOM 1690 O O . ALA A 1 214 ? -31.599 -10.861 65.672 1.00 94.31 214 ALA A O 1
ATOM 1691 N N . ASP A 1 215 ? -31.753 -9.162 64.203 1.00 95.88 215 ASP A N 1
ATOM 1692 C CA . ASP A 1 215 ? -32.070 -8.125 65.191 1.00 95.88 215 ASP A CA 1
ATOM 1693 C C . ASP A 1 215 ? -33.353 -8.455 65.969 1.00 95.88 215 ASP A C 1
ATOM 1695 O O . ASP A 1 215 ? -33.363 -8.412 67.200 1.00 95.88 215 ASP A O 1
ATOM 1699 N N . GLN A 1 216 ? -34.416 -8.877 65.274 1.00 96.12 216 GLN A N 1
ATOM 1700 C CA . GLN A 1 216 ? -35.669 -9.305 65.912 1.00 96.12 216 GLN A CA 1
ATOM 1701 C C . GLN A 1 216 ? -35.483 -10.538 66.807 1.00 96.12 216 GLN A C 1
ATOM 1703 O O . GLN A 1 216 ? -36.076 -10.619 67.883 1.00 96.12 216 GLN A O 1
ATOM 1708 N N . GLN A 1 217 ? -34.665 -11.506 66.384 1.00 94.00 217 GLN A N 1
ATOM 1709 C CA . GLN A 1 217 ? -34.357 -12.687 67.194 1.00 94.00 217 GLN A CA 1
ATOM 1710 C C . GLN A 1 217 ? -33.588 -12.316 68.462 1.00 94.00 217 GLN A C 1
ATOM 1712 O O . GLN A 1 217 ? -33.890 -12.853 69.527 1.00 94.00 217 GLN A O 1
ATOM 1717 N N . ILE A 1 218 ? -32.625 -11.393 68.367 1.00 94.38 218 ILE A N 1
ATOM 1718 C CA . ILE A 1 218 ? -31.883 -10.882 69.525 1.00 94.38 218 ILE A CA 1
ATOM 1719 C C . ILE A 1 218 ? -32.828 -10.141 70.476 1.00 94.38 218 ILE A C 1
ATOM 1721 O O . ILE A 1 218 ? -32.781 -10.385 71.680 1.00 94.38 218 ILE A O 1
ATOM 1725 N N . GLU A 1 219 ? -33.708 -9.280 69.961 1.00 95.06 219 GLU A N 1
ATOM 1726 C CA . GLU A 1 219 ? -34.695 -8.562 70.777 1.00 95.06 219 GLU A CA 1
ATOM 1727 C C . GLU A 1 219 ? -35.631 -9.528 71.516 1.00 95.06 219 GLU A C 1
ATOM 1729 O O . GLU A 1 219 ? -35.828 -9.395 72.728 1.00 95.06 219 GLU A O 1
ATOM 1734 N N . GLN A 1 220 ? -36.148 -10.545 70.820 1.00 94.25 220 GLN A N 1
ATOM 1735 C CA . GLN A 1 220 ? -36.994 -11.571 71.426 1.00 94.25 220 GLN A CA 1
ATOM 1736 C C . GLN A 1 220 ? -36.234 -12.388 72.477 1.00 94.25 220 GLN A C 1
ATOM 1738 O O . GLN A 1 220 ? -36.751 -12.576 73.571 1.00 94.25 220 GLN A O 1
ATOM 1743 N N . LEU A 1 221 ? -34.997 -12.814 72.197 1.00 93.75 221 LEU A N 1
ATOM 1744 C CA . LEU A 1 221 ? -34.150 -13.521 73.166 1.00 93.75 221 LEU A CA 1
ATOM 1745 C C . LEU A 1 221 ? -33.888 -12.678 74.420 1.00 93.75 221 LEU A C 1
ATOM 1747 O O . LEU A 1 221 ? -33.942 -13.199 75.533 1.00 93.75 221 LEU A O 1
ATOM 1751 N N . CYS A 1 222 ? -33.621 -11.380 74.259 1.00 90.88 222 CYS A N 1
ATOM 1752 C CA . CYS A 1 222 ? -33.459 -10.453 75.378 1.00 90.88 222 CYS A CA 1
ATOM 1753 C C . CYS A 1 222 ? -34.745 -10.325 76.200 1.00 90.88 222 CYS A C 1
ATOM 1755 O O . CYS A 1 222 ? -34.674 -10.290 77.429 1.00 90.88 222 CYS A O 1
ATOM 1757 N N . LYS A 1 223 ? -35.907 -10.271 75.541 1.00 92.25 223 LYS A N 1
ATOM 1758 C CA . LYS A 1 223 ? -37.212 -10.230 76.204 1.00 92.25 223 LYS A CA 1
ATOM 1759 C C . LYS A 1 223 ? -37.507 -11.527 76.958 1.00 92.25 223 LYS A C 1
ATOM 1761 O O . LYS A 1 223 ? -37.815 -11.465 78.141 1.00 92.25 223 LYS A O 1
ATOM 1766 N N . ASP A 1 224 ? -37.327 -12.678 76.314 1.00 89.94 224 ASP A N 1
ATOM 1767 C CA . ASP A 1 224 ? -37.509 -13.996 76.928 1.00 89.94 224 ASP A CA 1
ATOM 1768 C C . ASP A 1 224 ? -36.588 -14.156 78.151 1.00 89.94 224 ASP A C 1
ATOM 1770 O O . ASP A 1 224 ? -37.009 -14.622 79.208 1.00 89.94 224 ASP A O 1
ATOM 1774 N N . LEU A 1 225 ? -35.329 -13.712 78.048 1.00 86.75 225 LEU A N 1
ATOM 1775 C CA . LEU A 1 225 ? -34.387 -13.729 79.167 1.00 86.75 225 LEU A CA 1
ATOM 1776 C C . LEU A 1 225 ? -34.803 -12.771 80.294 1.00 86.75 225 LEU A C 1
ATOM 1778 O O . LEU A 1 225 ? -34.659 -13.122 81.464 1.00 86.75 225 LEU A O 1
ATOM 1782 N N . ALA A 1 226 ? -35.320 -11.585 79.962 1.00 85.75 226 ALA A N 1
ATOM 1783 C CA . ALA A 1 226 ? -35.835 -10.628 80.938 1.00 85.75 226 ALA A CA 1
ATOM 1784 C C . ALA A 1 226 ? -37.098 -11.132 81.652 1.00 85.75 226 ALA A C 1
ATOM 1786 O O . ALA A 1 226 ? -37.248 -10.842 82.835 1.00 85.75 226 ALA A O 1
ATOM 1787 N N . ASP A 1 227 ? -37.954 -11.902 80.975 1.00 87.38 227 ASP A N 1
ATOM 1788 C CA . ASP A 1 227 ? -39.148 -12.530 81.555 1.00 87.38 227 ASP A CA 1
ATOM 1789 C C . ASP A 1 227 ? -38.784 -13.697 82.499 1.00 87.38 227 ASP A C 1
ATOM 1791 O O . ASP A 1 227 ? -39.422 -13.872 83.536 1.00 87.38 227 ASP A O 1
ATOM 1795 N N . LEU A 1 228 ? -37.722 -14.460 82.203 1.00 81.75 228 LEU A N 1
ATOM 1796 C CA . LEU A 1 228 ? -37.238 -15.565 83.055 1.00 81.75 228 LEU A CA 1
ATOM 1797 C C . LEU A 1 228 ? -36.425 -15.098 84.279 1.00 81.75 228 LEU A C 1
ATOM 1799 O O . LEU A 1 228 ? -36.340 -15.793 85.294 1.00 81.75 228 LEU A O 1
ATOM 1803 N N . LEU A 1 229 ? -35.800 -13.922 84.206 1.00 74.38 229 LEU A N 1
ATOM 1804 C CA . LEU A 1 229 ? -34.985 -13.353 85.285 1.00 74.38 229 LEU A CA 1
ATOM 1805 C C . LEU A 1 229 ? -35.750 -13.084 86.604 1.00 74.38 229 LEU A C 1
ATOM 1807 O O . LEU A 1 229 ? -35.192 -13.384 87.662 1.00 74.38 229 LEU A O 1
ATOM 1811 N N . PRO A 1 230 ? -36.993 -12.559 86.611 1.00 73.25 230 PRO A N 1
ATOM 1812 C CA . PRO A 1 230 ? -37.773 -12.405 87.837 1.00 73.25 230 PRO A CA 1
ATOM 1813 C C . PRO A 1 230 ? -38.165 -13.748 88.470 1.00 73.25 230 PRO A C 1
ATOM 1815 O O . PRO A 1 230 ? -38.103 -13.853 89.693 1.00 73.25 230 PRO A O 1
ATOM 1818 N N . GLU A 1 231 ? -38.447 -14.800 87.690 1.00 59.78 231 GLU A N 1
ATOM 1819 C CA . GLU A 1 231 ? -38.688 -16.154 88.235 1.00 59.78 231 GLU A CA 1
ATOM 1820 C C . GLU A 1 231 ? -37.449 -16.718 88.958 1.00 59.78 231 GLU A C 1
ATOM 1822 O O . GLU A 1 231 ? -37.559 -17.398 89.984 1.00 59.78 231 GLU A O 1
ATOM 1827 N N . LEU A 1 232 ? -36.248 -16.378 88.479 1.00 58.00 232 LEU A N 1
ATOM 1828 C CA . LEU A 1 232 ? -34.990 -16.721 89.150 1.00 58.00 232 LEU A CA 1
ATOM 1829 C C . LEU A 1 232 ? -34.719 -15.866 90.402 1.00 58.00 232 LEU A C 1
ATOM 1831 O O . LEU A 1 232 ? -34.002 -16.321 91.293 1.00 58.00 232 LEU A O 1
ATOM 1835 N N . ASN A 1 233 ? -35.285 -14.659 90.497 1.00 55.09 233 ASN A N 1
ATOM 1836 C CA . ASN A 1 233 ? -35.084 -13.736 91.622 1.00 55.09 233 ASN A CA 1
ATOM 1837 C C . ASN A 1 233 ? -36.106 -13.924 92.764 1.00 55.09 233 ASN A C 1
ATOM 1839 O O . ASN A 1 233 ? -35.770 -13.671 93.921 1.00 55.09 233 ASN A O 1
ATOM 1843 N N . ASP A 1 234 ? -37.315 -14.410 92.465 1.00 49.12 234 ASP A N 1
ATOM 1844 C CA . ASP A 1 234 ? -38.333 -14.789 93.463 1.00 49.12 234 ASP A CA 1
ATOM 1845 C C . ASP A 1 234 ? -38.114 -16.196 94.044 1.00 49.12 234 ASP A C 1
ATOM 1847 O O . ASP A 1 234 ? -38.787 -16.605 94.995 1.00 49.12 234 ASP A O 1
ATOM 1851 N N . THR A 1 235 ? -37.127 -16.936 93.531 1.00 47.59 235 THR A N 1
ATOM 1852 C CA . THR A 1 235 ? -36.621 -18.125 94.215 1.00 47.59 235 THR A CA 1
ATOM 1853 C C . THR A 1 235 ? -35.834 -17.655 95.446 1.00 47.59 235 THR A C 1
ATOM 1855 O O . THR A 1 235 ? -34.769 -17.053 95.285 1.00 47.59 235 THR A O 1
ATOM 1858 N N . PRO A 1 236 ? -36.312 -17.889 96.689 1.00 40.38 236 PRO A N 1
ATOM 1859 C CA . PRO A 1 236 ? -35.607 -17.445 97.883 1.00 40.38 236 PRO A CA 1
ATOM 1860 C C . PRO A 1 236 ? -34.190 -18.004 97.857 1.00 40.38 236 PRO A C 1
ATOM 1862 O O . PRO A 1 236 ? -33.994 -19.211 97.714 1.00 40.38 236 PRO A O 1
ATOM 1865 N N . ALA A 1 237 ? -33.220 -17.097 97.972 1.00 44.88 237 ALA A N 1
ATOM 1866 C CA . ALA A 1 237 ? -31.793 -17.365 97.950 1.00 44.88 237 ALA A CA 1
ATOM 1867 C C . ALA A 1 237 ? -31.425 -18.610 98.775 1.00 44.88 237 ALA A C 1
ATOM 1869 O O . ALA A 1 237 ? -31.223 -18.555 99.986 1.00 44.88 237 ALA A O 1
ATOM 1870 N N . SER A 1 238 ? -31.289 -19.739 98.090 1.00 42.69 238 SER A N 1
ATOM 1871 C CA . SER A 1 238 ? -30.634 -20.934 98.595 1.00 42.69 238 SER A CA 1
ATOM 1872 C C . SER A 1 238 ? -29.754 -21.468 97.478 1.00 42.69 238 SER A C 1
ATOM 1874 O O . SER A 1 238 ? -30.148 -22.301 96.671 1.00 42.69 238 SER A O 1
ATOM 1876 N N . GLY A 1 239 ? -28.541 -20.917 97.438 1.00 46.72 239 GLY A N 1
ATOM 1877 C CA . GLY A 1 239 ? -27.408 -21.521 96.756 1.00 46.72 239 GLY A CA 1
ATOM 1878 C C . GLY A 1 239 ? -27.199 -21.104 95.306 1.00 46.72 239 GLY A C 1
ATOM 1879 O O . GLY A 1 239 ? -27.433 -21.909 94.427 1.00 46.72 239 GLY A O 1
ATOM 1880 N N . ILE A 1 240 ? -26.603 -19.930 95.079 1.00 41.91 240 ILE A N 1
ATOM 1881 C CA . ILE A 1 240 ? -25.350 -19.821 94.308 1.00 41.91 240 ILE A CA 1
ATOM 1882 C C . ILE A 1 240 ? -24.535 -18.678 94.934 1.00 41.91 240 ILE A C 1
ATOM 1884 O O . ILE A 1 240 ? -24.640 -17.509 94.579 1.00 41.91 240 ILE A O 1
ATOM 1888 N N . ALA A 1 241 ? -23.701 -19.033 95.907 1.00 41.81 241 ALA A N 1
ATOM 1889 C CA . ALA A 1 241 ? -22.412 -18.376 96.047 1.00 41.81 241 ALA A CA 1
ATOM 1890 C C . ALA A 1 241 ? -21.470 -19.007 95.007 1.00 41.81 241 ALA A C 1
ATOM 1892 O O . ALA A 1 241 ? -21.549 -20.223 94.817 1.00 41.81 241 ALA A O 1
ATOM 1893 N N . ARG A 1 242 ? -20.538 -18.204 94.451 1.00 38.25 242 ARG A N 1
ATOM 1894 C CA . ARG A 1 242 ? -19.402 -18.570 93.557 1.00 38.25 242 ARG A CA 1
ATOM 1895 C C . ARG A 1 242 ? -19.749 -18.454 92.054 1.00 38.25 242 ARG A C 1
ATOM 1897 O O . ARG A 1 242 ? -20.708 -19.052 91.611 1.00 38.25 242 ARG A O 1
ATOM 1904 N N . ALA A 1 243 ? -19.039 -17.722 91.195 1.00 37.06 243 ALA A N 1
ATOM 1905 C CA . ALA A 1 243 ? -17.694 -17.163 91.252 1.00 37.06 243 ALA A CA 1
ATOM 1906 C C . ALA A 1 243 ? -17.619 -15.842 90.470 1.00 37.06 243 ALA A C 1
ATOM 1908 O O . ALA A 1 243 ? -17.987 -15.771 89.301 1.00 37.06 243 ALA A O 1
ATOM 1909 N N . THR A 1 244 ? -17.045 -14.818 91.092 1.00 43.50 244 THR A N 1
ATOM 1910 C CA . THR A 1 244 ? -16.391 -13.728 90.377 1.00 43.50 244 THR A CA 1
ATOM 1911 C C . THR A 1 244 ? -15.055 -14.246 89.849 1.00 43.50 244 THR A C 1
ATOM 1913 O O . THR A 1 244 ? -14.111 -14.456 90.606 1.00 43.50 244 THR A O 1
ATOM 1916 N N . THR A 1 245 ? -14.944 -14.442 88.538 1.00 35.44 245 THR A N 1
ATOM 1917 C CA . THR A 1 245 ? -13.639 -14.514 87.871 1.00 35.44 245 THR A CA 1
ATOM 1918 C C . THR A 1 245 ? -13.622 -13.558 86.694 1.00 35.44 245 THR A C 1
ATOM 1920 O O . THR A 1 245 ? -14.091 -13.859 85.599 1.00 35.44 245 THR A O 1
ATOM 1923 N N . LYS A 1 246 ? -13.066 -12.379 86.981 1.00 46.66 246 LYS A N 1
ATOM 1924 C CA . LYS A 1 246 ? -12.229 -11.565 86.100 1.00 46.66 246 LYS A CA 1
ATOM 1925 C C . LYS A 1 246 ? -11.824 -12.309 84.817 1.00 46.66 246 LYS A C 1
ATOM 1927 O O . LYS A 1 246 ? -10.996 -13.211 84.883 1.00 46.66 246 LYS A O 1
ATOM 1932 N N . THR A 1 247 ? -12.348 -11.880 83.669 1.00 36.12 247 THR A N 1
ATOM 1933 C CA . THR A 1 247 ? -11.676 -12.077 82.377 1.00 36.12 247 THR A CA 1
ATOM 1934 C C . THR A 1 247 ? -11.618 -10.738 81.659 1.00 36.12 247 THR A C 1
ATOM 1936 O O . THR A 1 247 ? -12.569 -10.242 81.068 1.00 36.12 247 THR A O 1
ATOM 1939 N N . GLU A 1 248 ? -10.457 -10.137 81.847 1.00 44.44 248 GLU A N 1
ATOM 1940 C CA . GLU A 1 248 ? -9.870 -9.013 81.144 1.00 44.44 248 GLU A CA 1
ATOM 1941 C C . GLU A 1 248 ? -9.645 -9.430 79.680 1.00 44.44 248 GLU A C 1
ATOM 1943 O O . GLU A 1 248 ? -9.038 -10.469 79.425 1.00 44.44 248 GLU A O 1
ATOM 1948 N N . GLY A 1 249 ? -10.179 -8.675 78.714 1.00 34.44 249 GLY A N 1
ATOM 1949 C CA . GLY A 1 249 ? -10.067 -9.065 77.306 1.00 34.44 249 GLY A CA 1
ATOM 1950 C C . GLY A 1 249 ? -10.895 -8.243 76.327 1.00 34.44 249 GLY A C 1
ATOM 1951 O O . GLY A 1 249 ? -11.593 -8.807 75.492 1.00 34.44 249 GLY A O 1
ATOM 1952 N N . SER A 1 250 ? -10.807 -6.913 76.407 1.00 39.03 250 SER A N 1
ATOM 1953 C CA . SER A 1 250 ? -11.202 -6.039 75.299 1.00 39.03 250 SER A CA 1
ATOM 1954 C C . SER A 1 250 ? -10.334 -6.366 74.079 1.00 39.03 250 SER A C 1
ATOM 1956 O O . SER A 1 250 ? -9.147 -6.043 74.043 1.00 39.03 250 SER A O 1
ATOM 1958 N N . LYS A 1 251 ? -10.914 -7.033 73.081 1.00 38.12 251 LYS A N 1
ATOM 1959 C CA . LYS A 1 251 ? -10.420 -7.009 71.703 1.00 38.12 251 LYS A CA 1
ATOM 1960 C C . LYS A 1 251 ? -11.456 -6.286 70.857 1.00 38.12 251 LYS A C 1
ATOM 1962 O O . LYS A 1 251 ? -12.319 -6.893 70.236 1.00 38.12 251 LYS A O 1
ATOM 1967 N N . VAL A 1 252 ? -11.331 -4.963 70.847 1.00 38.16 252 VAL A N 1
ATOM 1968 C CA . VAL A 1 252 ? -11.773 -4.134 69.727 1.00 38.16 252 VAL A CA 1
ATOM 1969 C C . VAL A 1 252 ? -11.021 -4.646 68.499 1.00 38.16 252 VAL A C 1
ATOM 1971 O O . VAL A 1 252 ? -9.814 -4.445 68.377 1.00 38.16 252 VAL A O 1
ATOM 1974 N N . VAL A 1 253 ? -11.709 -5.376 67.622 1.00 38.47 253 VAL A N 1
ATOM 1975 C CA . VAL A 1 253 ? -11.209 -5.633 66.272 1.00 38.47 253 VAL A CA 1
ATOM 1976 C C . VAL A 1 253 ? -11.347 -4.315 65.524 1.00 38.47 253 VAL A C 1
ATOM 1978 O O . VAL A 1 253 ? -12.432 -3.908 65.120 1.00 38.47 253 VAL A O 1
ATOM 1981 N N . SER A 1 254 ? -10.230 -3.606 65.422 1.00 38.00 254 SER A N 1
ATOM 1982 C CA . SER A 1 254 ? -10.061 -2.451 64.558 1.00 38.00 254 SER A CA 1
ATOM 1983 C C . SER A 1 254 ? -10.316 -2.858 63.106 1.00 38.00 254 SER A C 1
ATOM 1985 O O . SER A 1 254 ? -9.579 -3.650 62.521 1.00 38.00 254 SER A O 1
ATOM 1987 N N . ILE A 1 255 ? -11.369 -2.289 62.522 1.00 41.09 255 ILE A N 1
ATOM 1988 C CA . ILE A 1 255 ? -11.595 -2.259 61.076 1.00 41.09 255 ILE A CA 1
ATOM 1989 C C . ILE A 1 255 ? -10.431 -1.465 60.454 1.00 41.09 255 ILE A C 1
ATOM 1991 O O . ILE A 1 255 ? -10.151 -0.357 60.924 1.00 41.09 255 ILE A O 1
ATOM 1995 N N . PRO A 1 256 ? -9.725 -1.972 59.426 1.00 37.75 256 PRO A N 1
ATOM 1996 C CA . PRO A 1 256 ? -8.709 -1.179 58.757 1.00 37.75 256 PRO A CA 1
ATOM 1997 C C . PRO A 1 256 ? -9.382 -0.032 57.995 1.00 37.75 256 PRO A C 1
ATOM 1999 O O . PRO A 1 256 ? -10.226 -0.236 57.123 1.00 37.75 256 PRO A O 1
ATOM 2002 N N . ALA A 1 257 ? -8.983 1.190 58.335 1.00 40.25 257 ALA A N 1
ATOM 2003 C CA . ALA A 1 257 ? -9.299 2.398 57.595 1.00 40.25 257 ALA A CA 1
ATOM 2004 C C . ALA A 1 257 ? -8.694 2.314 56.182 1.00 40.25 257 ALA A C 1
ATOM 2006 O O . ALA A 1 257 ? -7.508 2.570 55.993 1.00 40.25 257 ALA A O 1
ATOM 2007 N N . VAL A 1 258 ? -9.508 1.942 55.190 1.00 42.75 258 VAL A N 1
ATOM 2008 C CA . VAL A 1 258 ? -9.148 1.998 53.755 1.00 42.75 258 VAL A CA 1
ATOM 2009 C C . VAL A 1 258 ? -10.117 2.885 52.948 1.00 42.75 258 VAL A C 1
ATOM 2011 O O . VAL A 1 258 ? -9.962 3.056 51.746 1.00 42.75 258 VAL A O 1
ATOM 2014 N N . LEU A 1 259 ? -11.060 3.581 53.592 1.00 37.94 259 LEU A N 1
ATOM 2015 C CA . LEU A 1 259 ? -11.991 4.505 52.920 1.00 37.94 259 LEU A CA 1
ATOM 2016 C C . LEU A 1 259 ? -11.791 5.975 53.323 1.00 37.94 259 LEU A C 1
ATOM 2018 O O . LEU A 1 259 ? -12.724 6.647 53.743 1.00 37.94 259 LEU A O 1
ATOM 2022 N N . ALA A 1 260 ? -10.569 6.493 53.163 1.00 41.75 260 ALA A N 1
ATOM 2023 C CA . ALA A 1 260 ? -10.278 7.931 53.293 1.00 41.75 260 ALA A CA 1
ATOM 2024 C C . ALA A 1 260 ? -9.466 8.510 52.111 1.00 41.75 260 ALA A C 1
ATOM 2026 O O . ALA A 1 260 ? -8.788 9.520 52.265 1.00 41.75 260 ALA A O 1
ATOM 2027 N N . GLY A 1 261 ? -9.512 7.877 50.930 1.00 40.16 261 GLY A N 1
ATOM 2028 C CA . GLY A 1 261 ? -8.627 8.214 49.803 1.00 40.16 261 GLY A CA 1
ATOM 2029 C C . GLY A 1 261 ? -9.276 8.495 48.444 1.00 40.16 261 GLY A C 1
ATOM 2030 O O . GLY A 1 261 ? -8.545 8.598 47.468 1.00 40.16 261 GLY A O 1
ATOM 2031 N N . LEU A 1 262 ? -10.604 8.614 48.329 1.00 39.94 262 LEU A N 1
ATOM 2032 C CA . LEU A 1 262 ? -11.272 8.889 47.040 1.00 39.94 262 LEU A CA 1
ATOM 2033 C C . LEU A 1 262 ? -12.290 10.031 47.140 1.00 39.94 262 LEU A C 1
ATOM 2035 O O . LEU A 1 262 ? -13.447 9.909 46.755 1.00 39.94 262 LEU A O 1
ATOM 2039 N N . GLY A 1 263 ? -11.826 11.159 47.671 1.00 44.56 263 GLY A N 1
ATOM 2040 C CA . GLY A 1 263 ? -12.579 12.407 47.731 1.00 44.56 263 GLY A CA 1
ATOM 2041 C C . GLY A 1 263 ? -11.706 13.619 47.434 1.00 44.56 263 GLY A C 1
ATOM 2042 O O . GLY A 1 263 ? -11.811 14.603 48.149 1.00 44.56 263 GLY A O 1
ATOM 2043 N N . ASN A 1 264 ? -10.799 13.540 46.452 1.00 48.44 264 ASN A N 1
ATOM 2044 C CA . ASN A 1 264 ? -10.215 14.737 45.839 1.00 48.44 264 ASN A CA 1
ATOM 2045 C C . ASN A 1 264 ? -9.600 14.426 44.462 1.00 48.44 264 ASN A C 1
ATOM 2047 O O . ASN A 1 264 ? -8.416 14.123 44.353 1.00 48.44 264 ASN A O 1
ATOM 2051 N N . ALA A 1 265 ? -10.426 14.445 43.418 1.00 41.91 265 ALA A N 1
ATOM 2052 C CA . ALA A 1 265 ? -9.993 14.543 42.023 1.00 41.91 265 ALA A CA 1
ATOM 2053 C C . ALA A 1 265 ? -11.166 15.089 41.195 1.00 41.91 265 ALA A C 1
ATOM 2055 O O . ALA A 1 265 ? -11.816 14.364 40.445 1.00 41.91 265 ALA A O 1
ATOM 2056 N N . ALA A 1 266 ? -11.484 16.360 41.428 1.00 43.06 266 ALA A N 1
ATOM 2057 C CA . ALA A 1 266 ? -12.351 17.164 40.580 1.00 43.06 266 ALA A CA 1
ATOM 2058 C C . ALA A 1 266 ? -11.889 18.627 40.659 1.00 43.06 266 ALA A C 1
ATOM 2060 O O . ALA A 1 266 ? -12.519 19.438 41.329 1.00 43.06 266 ALA A O 1
ATOM 2061 N N . GLU A 1 267 ? -10.765 18.910 39.999 1.00 41.56 267 GLU A N 1
ATOM 2062 C CA . GLU A 1 267 ? -10.445 20.171 39.311 1.00 41.56 267 GLU A CA 1
ATOM 2063 C C . GLU A 1 267 ? -9.657 19.831 38.040 1.00 41.56 267 GLU A C 1
ATOM 2065 O O . GLU A 1 267 ? -8.813 18.904 38.104 1.00 41.56 267 GLU A O 1
#

Secondary structure (DSSP, 8-state):
-TTTHHHHHHHHHHHHHHHHHHHHHHHHHHHHHHHHHHHTTSSPPP--EEEETTEEEE-HHHHHHHHHHHHHHHHHHHHHHHHHHHHHHHHHHHS--HHHHHHHHHHHHHHH-TTTTTTHHHHHHHHHHHHHHHT-TT-TTSHHHHHHHHHHHHHHHHHHHHHT-HHHHHHHHHHHHHHHHHHHHHHHHHHHHHHHHHHHHHHHHHHHHHHHHHHHHHHHHHHHHHHHHHHHHSS---S--------------------SSSS----

Foldseek 3Di:
DPPVVVVVVVVVVVVVVVVVLVVLLVVLVVLLVQLVCCVVVNDPFQFDWDDDPNDTDRCRNVVSVVSNVVSVVVVVCVVVVVVVVVVVVVVVVVPPPVVNVVVVVCVVVVVVCVPPPPPVVVLVVVVVVLVVLCPDPVCVVVNVVSVVVNVVVVVVVVVCCVCPPPVNVVVVVVVVVVVVVVVVVVVVVVVVVVVVVVVVVVVVVVVVVVVVVVVVVVVVVVVVVVVVVVVVVVPPDDDDDDDDDDDDDDDPPDDDPPPPPPPDDDD

Sequence (267 aa):
MFRSLFNTQGGVARTLRLFAIAYIALLCAAAVLSLVLSATGIWPWLTLEIAGWGYTFPAGHVVQIASAGLGVALLLYLPSAIRVSQLEHAHRKFSMRMEDVAHAYQISHRADREGVFNLSSEFDAVRERMTYLRQHPDLSRLEPDVLEAAAQMSHVSRDLATVYSDENVDRAKAVLKQRQTEVSELQERINHAKSLTDELRRWTTQVSVEESVADQQIEQLCKDLADLLPELNDTPASGIARATTKTEGSKVVSIPAVLAGLGNAAE

Organism: NCBI:txid1461693

pLDDT: mean 74.32, std 18.73, range [34.44, 98.0]